Protein AF-A0A077PJZ1-F1 (afdb_monomer)

Solvent-accessible surface area (backbone atoms only — not comparable to full-atom values): 17743 Å² total; per-residue (Å²): 106,81,85,49,52,74,57,56,70,74,47,59,56,36,33,40,29,40,18,36,83,33,39,33,27,40,46,100,90,52,72,34,36,28,73,97,52,41,72,50,73,31,51,53,52,19,34,56,50,31,54,53,48,37,54,51,36,43,75,69,73,24,55,50,38,42,32,36,35,32,37,51,80,84,37,39,76,56,50,70,65,45,52,48,53,52,50,54,32,44,73,74,64,65,35,66,86,78,53,53,69,71,55,51,54,57,32,51,78,71,74,44,57,79,82,62,47,47,76,48,51,43,61,61,17,36,54,57,38,51,51,46,52,52,52,50,54,51,50,55,62,69,37,65,84,44,86,64,35,65,58,55,47,25,73,75,36,32,35,51,50,31,22,36,91,84,66,81,47,57,27,41,31,40,66,64,36,69,65,52,64,70,60,26,61,76,64,75,42,67,70,74,60,42,90,86,50,80,85,55,74,81,52,27,50,84,40,61,59,47,75,42,42,60,48,47,60,40,53,35,80,55,90,69,67,88,74,60,29,17,41,47,44,23,2,54,58,63,72,57,62,48,77,38,16,37,34,43,30,41,26,38,73,73,24,83,56,47,65,54,28,47,54,41,3,52,52,48,32,50,49,64,35,85,75,49,52,33,39,40,38,38,43,29,37,43,88,79,82,44,65,25,61,47,72,47,54,44,57,63,59,59,68,63,88,73,54,66,68,63,54,48,51,58,47,63,74,49,31,65,85,70,55,39,42,78,105

Mean predicted aligned error: 4.95 Å

Sequence (327 aa):
MERTFPLLEKLRNSVVVDCGHIIISGTSKKYRFGLNGNCSEGELLSFRTGINLVSSLRQLNKKATLNLYLSDLSGISGGNEERYAIYEKIKSGDKCQFIPKEYISLLEDAGFNEHDIEINLQSKGNERFKKIIKKTMSKISSEKSKNDYRKSLYSEYGALFLTNKAKEIFSITTPFLFNHLDENEYFNGNWWANDDVTIRDSWLKDLPFLKIKKNPFVNLYESGGKVLCPATYSGLLSHYNNDDDHIAVYSRRDDPFVGEKVIRGVIASNILDKDFSRNCLQVILSNYDEQELSIICKDTIKKTNEDFNDFLNKINQIQNSKGLVLL

Secondary structure (DSSP, 8-state):
-TTTHHHHHTS-SEEEEEEEEEEEEEETTEEEESBTTB--HHHHHHHHHHHHHHHHHHHTT-EEEEEEEEE-SSSBTTHHHHHHHHHHHHHTT--GGGS-HHHHHHHHHTT--GGGEEEEEHHHHHHHHHHHHHHHHHHHHHHTTSTTHHHHHHHHHSSEEEEETTS---EEE-GGGG--HHHHHHTTSSGGGSTTPPPPHHHHTT-TTHHHHHS--EESS--SSSS--HHHHHHHHTTS-TTSEEEEEEETTT-TTHHHHHHHHHHHHHHH-TT----EEEEEE-TTSPEEEEEE-TTTTT-----HHHHHHHHHHHHGGGTEEE-

Organism: NCBI:txid1398203

Structure (mmCIF, N/CA/C/O backbone):
data_AF-A0A077PJZ1-F1
#
_entry.id   AF-A0A077PJZ1-F1
#
loop_
_atom_site.group_PDB
_atom_site.id
_atom_site.type_symbol
_atom_site.label_atom_id
_atom_site.label_alt_id
_atom_site.label_comp_id
_atom_site.label_asym_id
_atom_site.label_entity_id
_atom_site.label_seq_id
_atom_site.pdbx_PDB_ins_code
_atom_site.Cartn_x
_atom_site.Cartn_y
_atom_site.Cartn_z
_atom_site.occupancy
_atom_site.B_iso_or_equiv
_atom_site.auth_seq_id
_atom_site.auth_comp_id
_atom_site.auth_asym_id
_atom_site.auth_atom_id
_atom_site.pdbx_PDB_model_num
ATOM 1 N N . MET A 1 1 ? -20.893 -1.752 -2.548 1.00 57.44 1 MET A N 1
ATOM 2 C CA . MET A 1 1 ? -21.025 -3.165 -2.121 1.00 57.44 1 MET A CA 1
ATOM 3 C C . MET A 1 1 ? -21.175 -4.107 -3.310 1.00 57.44 1 MET A C 1
ATOM 5 O O . MET A 1 1 ? -20.343 -4.993 -3.430 1.00 57.44 1 MET A O 1
ATOM 9 N N . GLU A 1 2 ? -22.135 -3.901 -4.223 1.00 64.00 2 GLU A N 1
ATOM 10 C CA . GLU A 1 2 ? -22.361 -4.811 -5.370 1.00 64.00 2 GLU A CA 1
ATOM 11 C C . GLU A 1 2 ? -21.112 -5.079 -6.230 1.00 64.00 2 GLU A C 1
ATOM 13 O O . GLU A 1 2 ? -20.811 -6.230 -6.523 1.00 64.00 2 GLU A O 1
ATOM 18 N N . ARG A 1 3 ? -20.315 -4.049 -6.565 1.00 73.06 3 ARG A N 1
ATOM 19 C CA . ARG A 1 3 ? -19.058 -4.229 -7.327 1.00 73.06 3 ARG A CA 1
ATOM 20 C C . ARG A 1 3 ? -17.942 -4.918 -6.530 1.00 73.06 3 ARG A C 1
ATOM 22 O O . ARG A 1 3 ? -17.036 -5.497 -7.119 1.00 73.06 3 ARG A O 1
ATOM 29 N N . THR A 1 4 ? -17.980 -4.831 -5.201 1.00 78.75 4 THR A N 1
ATOM 30 C CA . THR A 1 4 ? -16.926 -5.352 -4.319 1.00 78.75 4 THR A CA 1
ATOM 31 C C . THR A 1 4 ? -17.127 -6.832 -4.024 1.00 78.75 4 THR A C 1
ATOM 33 O O . THR A 1 4 ? -16.150 -7.569 -3.939 1.00 78.75 4 THR A O 1
ATOM 36 N N . PHE A 1 5 ? -18.380 -7.281 -3.899 1.00 80.44 5 PHE A N 1
ATOM 37 C CA . PHE A 1 5 ? -18.722 -8.638 -3.470 1.00 80.44 5 PHE A CA 1
ATOM 38 C C . PHE A 1 5 ? -18.053 -9.746 -4.313 1.00 80.44 5 PHE A C 1
ATOM 40 O O . PHE A 1 5 ? -17.398 -10.602 -3.716 1.00 80.44 5 PHE A O 1
ATOM 47 N N . PRO A 1 6 ? -18.045 -9.689 -5.664 1.00 84.88 6 PRO A N 1
ATOM 48 C CA . PRO A 1 6 ? -17.355 -10.698 -6.477 1.00 84.88 6 PRO A CA 1
ATOM 49 C C . PRO A 1 6 ? -15.830 -10.717 -6.285 1.00 84.88 6 PRO A C 1
ATOM 51 O O . PRO A 1 6 ? -15.171 -11.714 -6.572 1.00 84.88 6 PRO A O 1
ATOM 54 N N . LEU A 1 7 ? -15.231 -9.609 -5.832 1.00 88.12 7 LEU A N 1
ATOM 55 C CA . LEU A 1 7 ? -13.800 -9.553 -5.526 1.00 88.12 7 LEU A CA 1
ATOM 56 C C . LEU A 1 7 ? -13.494 -10.170 -4.160 1.00 88.12 7 LEU A C 1
ATOM 58 O O . LEU A 1 7 ? -12.430 -10.762 -4.002 1.00 88.12 7 LEU A O 1
ATOM 62 N N . LEU A 1 8 ? -14.422 -10.084 -3.201 1.00 90.94 8 LEU A N 1
ATOM 63 C CA . LEU A 1 8 ? -14.266 -10.705 -1.883 1.00 90.94 8 LEU A CA 1
ATOM 64 C C . LEU A 1 8 ? -14.201 -12.230 -1.988 1.00 90.94 8 LEU A C 1
ATOM 66 O O . LEU A 1 8 ? -13.386 -12.850 -1.309 1.00 90.94 8 LEU A O 1
ATOM 70 N N . GLU A 1 9 ? -15.000 -12.836 -2.867 1.00 88.62 9 GLU A N 1
ATOM 71 C CA . GLU A 1 9 ? -14.998 -14.289 -3.092 1.00 88.62 9 GLU A CA 1
ATOM 72 C C . GLU A 1 9 ? -13.631 -14.816 -3.549 1.00 88.62 9 GLU A C 1
ATOM 74 O O . GLU A 1 9 ? -13.234 -15.911 -3.147 1.00 88.62 9 GLU A O 1
ATOM 79 N N . LYS A 1 10 ? -12.879 -14.012 -4.314 1.00 88.94 10 LYS A N 1
ATOM 80 C CA . LYS A 1 10 ? -11.540 -14.357 -4.825 1.00 88.94 10 LYS A CA 1
ATOM 81 C C . LYS A 1 10 ? -10.452 -14.368 -3.749 1.00 88.94 10 LYS A C 1
ATOM 83 O O . LYS A 1 10 ? -9.378 -14.918 -3.992 1.00 88.94 10 LYS A O 1
ATOM 88 N N . LEU A 1 11 ? -10.693 -13.741 -2.598 1.00 94.25 11 LEU A N 1
ATOM 89 C CA . LEU A 1 11 ? -9.731 -13.710 -1.498 1.00 94.25 11 LEU A CA 1
ATOM 90 C C . LEU A 1 11 ? -9.671 -15.070 -0.794 1.00 94.25 11 LEU A C 1
ATOM 92 O O . LEU A 1 11 ? -10.613 -15.862 -0.838 1.00 94.25 11 LEU A O 1
ATOM 96 N N . ARG A 1 12 ? -8.577 -15.345 -0.095 1.00 94.81 12 ARG A N 1
ATOM 97 C CA . ARG A 1 12 ? -8.407 -16.531 0.754 1.00 94.81 12 ARG A CA 1
ATOM 98 C C . ARG A 1 12 ? -9.380 -16.549 1.933 1.00 94.81 12 ARG A C 1
ATOM 100 O O . ARG A 1 12 ? -10.193 -15.647 2.130 1.00 94.81 12 ARG A O 1
ATOM 107 N N . ASN A 1 13 ? -9.301 -17.619 2.722 1.00 95.25 13 ASN A N 1
ATOM 108 C CA . ASN A 1 13 ? -10.114 -17.771 3.925 1.00 95.25 13 ASN A CA 1
ATOM 109 C C . ASN A 1 13 ? -9.714 -16.799 5.035 1.00 95.25 13 ASN A C 1
ATOM 111 O O . ASN A 1 13 ? -10.587 -16.396 5.789 1.00 95.25 13 ASN A O 1
ATOM 115 N N . SER A 1 14 ? -8.435 -16.439 5.149 1.00 97.12 14 SER A N 1
ATOM 116 C CA . SER A 1 14 ? -7.959 -15.469 6.137 1.00 97.12 14 SER A CA 1
ATOM 117 C C . SER A 1 14 ? -7.730 -14.125 5.456 1.00 97.12 14 SER A C 1
ATOM 119 O O . SER A 1 14 ? -7.024 -14.064 4.444 1.00 97.12 14 SER A O 1
ATOM 121 N N . VAL A 1 15 ? -8.375 -13.074 5.965 1.00 97.62 15 VAL A N 1
ATOM 122 C CA . VAL A 1 15 ? -8.363 -11.737 5.362 1.00 97.62 15 VAL A CA 1
ATOM 123 C C . VAL A 1 15 ? -8.188 -10.669 6.436 1.00 97.62 15 VAL A C 1
ATOM 125 O O . VAL A 1 15 ? -8.936 -10.624 7.412 1.00 97.62 15 VAL A O 1
ATOM 128 N N . VAL A 1 16 ? -7.245 -9.760 6.220 1.00 97.06 16 VAL A N 1
ATOM 129 C CA . VAL A 1 16 ? -7.071 -8.552 7.031 1.00 97.06 16 VAL A CA 1
ATOM 130 C C . VAL A 1 16 ? -7.665 -7.369 6.279 1.00 97.06 16 VAL A C 1
ATOM 132 O O . VAL A 1 16 ? -7.267 -7.074 5.152 1.00 97.06 16 VAL A O 1
ATOM 135 N N . VAL A 1 17 ? -8.622 -6.684 6.896 1.00 97.44 17 VAL A N 1
ATOM 136 C CA . VAL A 1 17 ? -9.201 -5.438 6.390 1.00 97.44 17 VAL A CA 1
ATOM 137 C C . VAL A 1 17 ? -8.526 -4.284 7.108 1.00 97.44 17 VAL A C 1
ATOM 139 O O . VAL A 1 17 ? -8.810 -3.997 8.268 1.00 97.44 17 VAL A O 1
ATOM 142 N N . ASP A 1 18 ? -7.604 -3.647 6.408 1.00 94.69 18 ASP A N 1
ATOM 143 C CA . ASP A 1 18 ? -6.857 -2.500 6.881 1.00 94.69 18 ASP A CA 1
ATOM 144 C C . ASP A 1 18 ? -7.608 -1.208 6.560 1.00 94.69 18 ASP A C 1
ATOM 146 O O . ASP A 1 18 ? -7.764 -0.826 5.397 1.00 94.69 18 ASP A O 1
ATOM 150 N N . CYS A 1 19 ? -8.086 -0.541 7.605 1.00 87.25 19 CYS A N 1
ATOM 151 C CA . CYS A 1 19 ? -8.814 0.710 7.499 1.00 87.25 19 CYS A CA 1
ATOM 152 C C . CYS A 1 19 ? -8.426 1.612 8.672 1.00 87.25 19 CYS A C 1
ATOM 154 O O . CYS A 1 19 ? -8.839 1.408 9.811 1.00 87.25 19 CYS A O 1
ATOM 156 N N . GLY A 1 20 ? -7.627 2.637 8.396 1.00 65.81 20 GLY A N 1
ATOM 157 C CA . GLY A 1 20 ? -7.277 3.624 9.411 1.00 65.81 20 GLY A CA 1
ATOM 158 C C . GLY A 1 20 ? -5.790 3.725 9.637 1.00 65.81 20 GLY A C 1
ATOM 159 O O . GLY A 1 20 ? -5.293 3.358 10.692 1.00 65.81 20 GLY A O 1
ATOM 160 N N . HIS A 1 21 ? -5.111 4.335 8.674 1.00 83.56 21 HIS A N 1
ATOM 161 C CA . HIS A 1 21 ? -3.897 5.068 8.979 1.00 83.56 21 HIS A CA 1
ATOM 162 C C . HIS A 1 21 ? -4.296 6.368 9.679 1.00 83.56 21 HIS A C 1
ATOM 164 O O . HIS A 1 21 ? -4.626 7.343 9.011 1.00 83.56 21 HIS A O 1
ATOM 170 N N . ILE A 1 22 ? -4.292 6.378 11.011 1.00 90.31 22 ILE A N 1
ATOM 171 C CA . ILE A 1 22 ? -4.678 7.551 11.805 1.00 90.31 22 ILE A CA 1
ATOM 172 C C . ILE A 1 22 ? -3.504 8.049 12.636 1.00 90.31 22 ILE A C 1
ATOM 174 O O . ILE A 1 22 ? -2.754 7.273 13.228 1.00 90.31 22 ILE A O 1
ATOM 178 N N . ILE A 1 23 ? -3.324 9.365 12.691 1.00 90.69 23 ILE A N 1
ATOM 179 C CA . ILE A 1 23 ? -2.284 9.972 13.526 1.00 90.69 23 ILE A CA 1
ATOM 180 C C . ILE A 1 23 ? -2.615 9.721 14.993 1.00 90.69 23 ILE A C 1
ATOM 182 O O . ILE A 1 23 ? -3.712 10.043 15.434 1.00 90.69 23 ILE A O 1
ATOM 186 N N . ILE A 1 24 ? -1.652 9.212 15.760 1.00 92.56 24 ILE A N 1
ATOM 187 C CA . ILE A 1 24 ? -1.707 9.233 17.223 1.00 92.56 24 ILE A CA 1
ATOM 188 C C . ILE A 1 24 ? -0.735 10.297 17.734 1.00 92.56 24 ILE A C 1
ATOM 190 O O . ILE A 1 24 ? 0.423 10.376 17.314 1.00 92.56 24 ILE A O 1
ATOM 194 N N . SER A 1 25 ? -1.212 11.143 18.643 1.00 91.00 25 SER A N 1
ATOM 195 C CA . SER A 1 25 ? -0.411 12.194 19.265 1.00 91.00 25 SER A CA 1
ATOM 196 C C . SER A 1 25 ? -0.619 12.281 20.772 1.00 91.00 25 SER A C 1
ATOM 198 O O . SER A 1 25 ? -1.650 11.853 21.288 1.00 91.00 25 SER A O 1
ATOM 200 N N . GLY A 1 26 ? 0.362 12.842 21.481 1.00 86.81 26 GLY A N 1
ATOM 201 C CA . GLY A 1 26 ? 0.305 13.057 22.928 1.00 86.81 26 GLY A CA 1
ATOM 202 C C . GLY A 1 26 ? 1.330 12.247 23.723 1.00 86.81 26 GLY A C 1
ATOM 203 O O . GLY A 1 26 ? 2.442 11.988 23.256 1.00 86.81 26 GLY A O 1
ATOM 204 N N . THR A 1 27 ? 0.956 11.908 24.957 1.00 82.75 27 THR A N 1
ATOM 205 C CA . THR A 1 27 ? 1.796 11.220 25.955 1.00 82.75 27 THR A CA 1
ATOM 206 C C . THR A 1 27 ? 0.988 10.161 26.699 1.00 82.75 27 THR A C 1
ATOM 208 O O . THR A 1 27 ? -0.242 10.167 26.629 1.00 82.75 27 THR A O 1
ATOM 211 N N . SER A 1 28 ? 1.662 9.317 27.482 1.00 76.94 28 SER A N 1
ATOM 212 C CA . SER A 1 28 ? 1.071 8.259 28.324 1.00 76.94 28 SER A CA 1
ATOM 213 C C . SER A 1 28 ? -0.129 8.661 29.186 1.00 76.94 28 SER A C 1
ATOM 215 O O . SER A 1 28 ? -0.897 7.795 29.597 1.00 76.94 28 SER A O 1
ATOM 217 N N . LYS A 1 29 ? -0.319 9.957 29.462 1.00 78.44 29 LYS A N 1
ATOM 218 C CA . LYS A 1 29 ? -1.472 10.473 30.215 1.00 78.44 29 LYS A CA 1
ATOM 219 C C . LYS A 1 29 ? -2.703 10.739 29.349 1.00 78.44 29 LYS A C 1
ATOM 221 O O . LYS A 1 29 ? -3.817 10.715 29.867 1.00 78.44 29 LYS A O 1
ATOM 226 N N . LYS A 1 30 ? -2.520 11.083 28.071 1.00 86.69 30 LYS A N 1
ATOM 227 C CA . LYS A 1 30 ? -3.606 11.447 27.155 1.00 86.69 30 LYS A CA 1
ATOM 228 C C . LYS A 1 30 ? -3.145 11.352 25.702 1.00 86.69 30 LYS A C 1
ATOM 230 O O . LYS A 1 30 ? -2.363 12.190 25.246 1.00 86.69 30 LYS A O 1
ATOM 235 N N . TYR A 1 31 ? -3.706 10.392 24.973 1.00 91.75 31 TYR A N 1
ATOM 236 C CA . TYR A 1 31 ? -3.563 10.309 23.523 1.00 91.75 31 TYR A CA 1
ATOM 237 C C . TYR A 1 31 ? -4.708 11.028 22.811 1.00 91.75 31 TYR A C 1
ATOM 239 O O . TYR A 1 31 ? -5.811 11.183 23.343 1.00 91.75 31 TYR A O 1
ATOM 247 N N . ARG A 1 32 ? -4.420 11.507 21.606 1.00 92.50 32 ARG A N 1
ATOM 248 C CA . ARG A 1 32 ? -5.370 12.129 20.684 1.00 92.50 32 ARG A CA 1
ATOM 249 C C . ARG A 1 32 ? -5.180 11.518 19.305 1.00 92.50 32 ARG A C 1
ATOM 251 O O . ARG A 1 32 ? -4.039 11.260 18.916 1.00 92.50 32 ARG A O 1
ATOM 258 N N . PHE A 1 33 ? -6.275 11.353 18.575 1.00 93.38 33 PHE A N 1
ATOM 259 C CA . PHE A 1 33 ? -6.289 10.667 17.287 1.00 93.38 33 PHE A CA 1
ATOM 260 C C . PHE A 1 33 ? -6.717 11.602 16.161 1.00 93.38 33 PHE A C 1
ATOM 262 O O . PHE A 1 33 ? -7.549 12.478 16.376 1.00 93.38 33 PHE A O 1
ATOM 269 N N . GLY A 1 34 ? -6.129 11.425 14.984 1.00 90.56 34 GLY A N 1
ATOM 270 C CA . GLY A 1 34 ? -6.392 12.244 13.808 1.00 90.56 34 GLY A CA 1
ATOM 271 C C . GLY A 1 34 ? -5.730 13.622 13.876 1.00 90.56 34 GLY A C 1
ATOM 272 O O . GLY A 1 34 ? -4.990 13.969 14.811 1.00 90.56 34 GLY A O 1
ATOM 273 N N . LEU A 1 35 ? -5.958 14.429 12.844 1.00 85.94 35 LEU A N 1
ATOM 274 C CA . LEU A 1 35 ? -5.339 15.746 12.738 1.00 85.94 35 LEU A CA 1
ATOM 275 C C . LEU A 1 35 ? -5.926 16.692 13.791 1.00 85.94 35 LEU A C 1
ATOM 277 O O . LEU A 1 35 ? -7.136 16.845 13.919 1.00 85.94 35 LEU A O 1
ATOM 281 N N . ASN A 1 36 ? -5.054 17.345 14.563 1.00 84.31 36 ASN A N 1
ATOM 282 C CA . ASN A 1 36 ? -5.453 18.182 15.700 1.00 84.31 36 ASN A CA 1
ATOM 283 C C . ASN A 1 36 ? -6.335 17.446 16.722 1.00 84.31 36 ASN A C 1
ATOM 285 O O . ASN A 1 36 ? -7.065 18.095 17.471 1.00 84.31 36 ASN A O 1
ATOM 289 N N . GLY A 1 37 ? -6.231 16.114 16.786 1.00 87.62 37 GLY A N 1
ATOM 290 C CA . GLY A 1 37 ? -6.955 15.271 17.725 1.00 87.62 37 GLY A CA 1
ATOM 291 C C . GLY A 1 37 ? -8.434 15.065 17.411 1.00 87.62 37 GLY A C 1
ATOM 292 O O . GLY A 1 37 ? -9.178 14.856 18.366 1.00 87.62 37 GLY A O 1
ATOM 293 N N . ASN A 1 38 ? -8.830 15.169 16.139 1.00 90.88 38 ASN A N 1
ATOM 294 C CA . ASN A 1 38 ? -10.143 14.760 15.645 1.00 90.88 38 ASN A CA 1
ATOM 295 C C . ASN A 1 38 ? -9.976 13.872 14.406 1.00 90.88 38 ASN A C 1
ATOM 297 O O . ASN A 1 38 ? -9.115 14.156 13.567 1.00 90.88 38 ASN A O 1
ATOM 301 N N . CYS A 1 39 ? -10.830 12.857 14.275 1.00 92.69 39 CYS A N 1
ATOM 302 C CA . CYS A 1 39 ? -10.902 12.049 13.060 1.00 92.69 39 CYS A CA 1
ATOM 303 C C . CYS A 1 39 ? -11.545 12.857 11.923 1.00 92.69 39 CYS A C 1
ATOM 305 O O . CYS A 1 39 ? -12.537 13.559 12.139 1.00 92.69 39 CYS A O 1
ATOM 307 N N . SER A 1 40 ? -11.010 12.763 10.710 1.00 92.25 40 SER A N 1
ATOM 308 C CA . SER A 1 40 ? -11.633 13.349 9.523 1.00 92.25 40 SER A CA 1
ATOM 309 C C . SER A 1 40 ? -12.866 12.547 9.080 1.00 92.25 40 SER A C 1
ATOM 311 O O . SER A 1 40 ? -13.055 11.383 9.438 1.00 92.25 40 SER A O 1
ATOM 313 N N . GLU A 1 41 ? -13.696 13.139 8.219 1.00 91.88 41 GLU A N 1
ATOM 314 C CA . GLU A 1 41 ? -14.793 12.403 7.576 1.00 91.88 41 GLU A CA 1
ATOM 315 C C . GLU A 1 41 ? -14.294 11.223 6.730 1.00 91.88 41 GLU A C 1
ATOM 317 O O . GLU A 1 41 ? -14.949 10.183 6.670 1.00 91.88 41 GLU A O 1
ATOM 322 N N . GLY A 1 42 ? -13.141 11.376 6.070 1.00 92.25 42 GLY A N 1
ATOM 323 C CA . GLY A 1 42 ? -12.540 10.323 5.256 1.00 92.25 42 GLY A CA 1
ATOM 324 C C . GLY A 1 42 ? -12.057 9.141 6.099 1.00 92.25 42 GLY A C 1
ATOM 325 O O . GLY A 1 42 ? -12.320 7.991 5.735 1.00 92.25 42 GLY A O 1
ATOM 326 N N . GLU A 1 43 ? -11.454 9.418 7.257 1.00 93.94 43 GLU A N 1
ATOM 327 C CA . GLU A 1 43 ? -11.017 8.430 8.245 1.00 93.94 43 GLU A CA 1
ATOM 328 C C . GLU A 1 43 ? -12.222 7.630 8.769 1.00 93.94 43 GLU A C 1
ATOM 330 O O . GLU A 1 43 ? -12.237 6.397 8.698 1.00 93.94 43 GLU A O 1
ATOM 335 N N . LEU A 1 44 ? -13.291 8.323 9.178 1.00 94.62 44 LEU A N 1
ATOM 336 C CA . LEU A 1 44 ? -14.531 7.705 9.663 1.00 94.62 44 LEU A CA 1
ATOM 337 C C . LEU A 1 44 ? -15.231 6.860 8.591 1.00 94.62 44 LEU A C 1
ATOM 339 O O . LEU A 1 44 ? -15.685 5.746 8.869 1.00 94.62 44 LEU A O 1
ATOM 343 N N . LEU A 1 45 ? -15.315 7.363 7.356 1.00 93.56 45 LEU A N 1
ATOM 344 C CA . LEU A 1 45 ? -15.952 6.650 6.249 1.00 93.56 45 LEU A CA 1
ATOM 345 C C . LEU A 1 45 ? -15.156 5.403 5.845 1.00 93.56 45 LEU A C 1
ATOM 347 O O . LEU A 1 45 ? -15.749 4.353 5.575 1.00 93.56 45 LEU A O 1
ATOM 351 N N . SER A 1 46 ? -13.824 5.496 5.837 1.00 94.94 46 SER A N 1
ATOM 352 C CA . SER A 1 46 ? -12.936 4.362 5.559 1.00 94.94 46 SER A CA 1
ATOM 353 C C . SER A 1 46 ? -13.096 3.277 6.621 1.00 94.94 46 SER A C 1
ATOM 355 O O . SER A 1 46 ? -13.278 2.108 6.278 1.00 94.94 46 SER A O 1
ATOM 357 N N . PHE A 1 47 ? -13.122 3.658 7.901 1.00 95.94 47 PHE A N 1
ATOM 358 C CA . PHE A 1 47 ? -13.302 2.721 9.011 1.00 95.94 47 PHE A CA 1
ATOM 359 C C . PHE A 1 47 ? -14.676 2.035 8.980 1.00 95.94 47 PHE A C 1
ATOM 361 O O . PHE A 1 47 ? -14.761 0.807 9.021 1.00 95.94 47 PHE A O 1
ATOM 368 N N . ARG A 1 48 ? -15.758 2.802 8.779 1.00 95.25 48 ARG A N 1
ATOM 369 C CA . ARG A 1 48 ? -17.117 2.260 8.593 1.00 95.25 48 ARG A CA 1
ATOM 370 C C . ARG A 1 48 ? -17.189 1.289 7.411 1.00 95.25 48 ARG A C 1
ATOM 372 O O . ARG A 1 48 ? -17.819 0.237 7.501 1.00 95.25 48 ARG A O 1
ATOM 379 N N . THR A 1 49 ? -16.528 1.618 6.303 1.00 95.19 49 THR A N 1
ATOM 380 C CA . THR A 1 49 ? -16.446 0.732 5.133 1.00 95.19 49 THR A CA 1
ATOM 381 C C . THR A 1 49 ? -15.695 -0.557 5.469 1.00 95.19 49 THR A C 1
ATOM 383 O O . THR A 1 49 ? -16.143 -1.635 5.081 1.00 95.19 49 THR A O 1
ATOM 386 N N . GLY A 1 50 ? -14.607 -0.474 6.237 1.00 96.12 50 GLY A N 1
ATOM 387 C CA . GLY A 1 50 ? -13.874 -1.638 6.732 1.00 96.12 50 GLY A CA 1
ATOM 388 C C . GLY A 1 50 ? -14.737 -2.575 7.582 1.00 96.12 50 GLY A C 1
ATOM 389 O O . GLY A 1 50 ? -14.771 -3.776 7.317 1.00 96.12 50 GLY A O 1
ATOM 390 N N . ILE A 1 51 ? -15.512 -2.035 8.528 1.00 96.38 51 ILE A N 1
ATOM 391 C CA . ILE A 1 51 ? -16.455 -2.814 9.356 1.00 96.38 51 ILE A CA 1
ATOM 392 C C . ILE A 1 51 ? -17.470 -3.571 8.483 1.00 96.38 51 ILE A C 1
ATOM 394 O O . ILE A 1 51 ? -17.699 -4.774 8.662 1.00 96.38 51 ILE A O 1
ATOM 398 N N . ASN A 1 52 ? -18.040 -2.893 7.484 1.00 95.31 52 ASN A N 1
ATOM 399 C CA . ASN A 1 52 ? -18.986 -3.506 6.548 1.00 95.31 52 ASN A CA 1
ATOM 400 C C . ASN A 1 52 ? -18.337 -4.631 5.726 1.00 95.31 52 ASN A C 1
ATOM 402 O O . ASN A 1 52 ? -18.953 -5.677 5.499 1.00 95.31 52 ASN A O 1
ATOM 406 N N . LEU A 1 53 ? -17.085 -4.447 5.300 1.00 96.31 53 LEU A N 1
ATOM 407 C CA . LEU A 1 53 ? -16.332 -5.467 4.569 1.00 96.31 53 LEU A CA 1
ATOM 408 C C . LEU A 1 53 ? -16.036 -6.685 5.443 1.00 96.31 53 LEU A C 1
ATOM 410 O O . LEU A 1 53 ? -16.244 -7.807 4.988 1.00 96.31 53 LEU A O 1
ATOM 414 N N . VAL A 1 54 ? -15.630 -6.490 6.701 1.00 96.50 54 VAL A N 1
ATOM 415 C CA . VAL A 1 54 ? -15.429 -7.596 7.653 1.00 96.50 54 VAL A CA 1
ATOM 416 C C . VAL A 1 54 ? -16.723 -8.378 7.860 1.00 96.50 54 VAL A C 1
ATOM 418 O O . VAL A 1 54 ? -16.710 -9.606 7.785 1.00 96.50 54 VAL A O 1
ATOM 421 N N . SER A 1 55 ? -17.849 -7.688 8.046 1.00 95.44 55 SER A N 1
ATOM 422 C CA . SER A 1 55 ? -19.166 -8.327 8.178 1.00 95.44 55 SER A CA 1
ATOM 423 C C . SER A 1 55 ? -19.513 -9.172 6.948 1.00 95.44 55 SER A C 1
ATOM 425 O O . SER A 1 55 ? -19.918 -10.326 7.072 1.00 95.44 55 SER A O 1
ATOM 427 N N . SER A 1 56 ? -19.272 -8.630 5.754 1.00 95.81 56 SER A N 1
ATOM 428 C CA . SER A 1 56 ? -19.540 -9.311 4.479 1.00 95.81 56 SER A CA 1
ATOM 429 C C . SER A 1 56 ? -18.638 -10.529 4.268 1.00 95.81 56 SER A C 1
ATOM 431 O O . SER A 1 56 ? -19.092 -11.585 3.838 1.00 95.81 56 SER A O 1
ATOM 433 N N . LEU A 1 57 ? -17.355 -10.421 4.614 1.00 96.75 57 LEU A N 1
ATOM 434 C CA . LEU A 1 57 ? -16.413 -11.539 4.558 1.00 96.75 57 LEU A CA 1
ATOM 435 C C . LEU A 1 57 ? -16.799 -12.655 5.538 1.00 96.75 57 LEU A C 1
ATOM 437 O O . LEU A 1 57 ? -16.709 -13.831 5.188 1.00 96.75 57 LEU A O 1
ATOM 441 N N . ARG A 1 58 ? -17.267 -12.307 6.743 1.00 95.19 58 ARG A N 1
ATOM 442 C CA . ARG A 1 58 ? -17.758 -13.283 7.729 1.00 95.19 58 ARG A CA 1
ATOM 443 C C . ARG A 1 58 ? -19.013 -14.007 7.235 1.00 95.19 58 ARG A C 1
ATOM 445 O O . ARG A 1 58 ? -19.111 -15.213 7.425 1.00 95.19 58 ARG A O 1
ATOM 452 N N . GLN A 1 59 ? -19.918 -13.319 6.533 1.00 94.62 59 GLN A N 1
ATOM 453 C CA . GLN A 1 59 ? -21.065 -13.956 5.859 1.00 94.62 59 GLN A CA 1
ATOM 454 C C . GLN A 1 59 ? -20.629 -14.943 4.764 1.00 94.62 59 GLN A C 1
ATOM 456 O O . GLN A 1 59 ? -21.286 -15.958 4.550 1.00 94.62 59 GLN A O 1
ATOM 461 N N . LEU A 1 60 ? -19.485 -14.694 4.121 1.00 95.50 60 LEU A N 1
ATOM 462 C CA . LEU A 1 60 ? -18.828 -15.620 3.192 1.00 95.50 60 LEU A CA 1
ATOM 463 C C . LEU A 1 60 ? -18.010 -16.724 3.898 1.00 95.50 60 LEU A C 1
ATOM 465 O O . LEU A 1 60 ? -17.210 -17.399 3.252 1.00 95.50 60 LEU A O 1
ATOM 469 N N . ASN A 1 61 ? -18.177 -16.912 5.213 1.00 96.12 61 ASN A N 1
ATOM 470 C CA . ASN A 1 61 ? -17.432 -17.863 6.049 1.00 96.12 61 ASN A CA 1
ATOM 471 C C . ASN A 1 61 ? -15.903 -17.666 6.032 1.00 96.12 61 ASN A C 1
ATOM 473 O O . ASN A 1 61 ? -15.142 -18.614 6.240 1.00 96.12 61 ASN A O 1
ATOM 477 N N . LYS A 1 62 ? -15.429 -16.437 5.798 1.00 96.75 62 LYS A N 1
ATOM 478 C CA . LYS A 1 62 ? -14.004 -16.093 5.882 1.00 96.75 62 LYS A CA 1
ATOM 479 C C . LYS A 1 62 ? -13.650 -15.599 7.285 1.00 96.75 62 LYS A C 1
ATOM 481 O O . LYS A 1 62 ? -14.422 -14.896 7.939 1.00 96.75 62 LYS A O 1
ATOM 486 N N . LYS A 1 63 ? -12.438 -15.924 7.733 1.00 96.06 63 LYS A N 1
ATOM 487 C CA . LYS A 1 63 ? -11.807 -15.366 8.931 1.00 96.06 63 LYS A CA 1
ATOM 488 C C . LYS A 1 63 ? -11.314 -13.954 8.607 1.00 96.06 63 LYS A C 1
ATOM 490 O O . LYS A 1 63 ? -10.208 -13.783 8.102 1.00 96.06 63 LYS A O 1
ATOM 495 N N . ALA A 1 64 ? -12.160 -12.963 8.872 1.00 96.44 64 ALA A N 1
ATOM 496 C CA . ALA A 1 64 ? -11.856 -11.558 8.626 1.00 96.44 64 ALA A CA 1
ATOM 497 C C . ALA A 1 64 ? -11.555 -10.788 9.919 1.00 96.44 64 ALA A C 1
ATOM 499 O O . ALA A 1 64 ? -12.355 -10.815 10.866 1.00 96.44 64 ALA A O 1
ATOM 500 N N . THR A 1 65 ? -10.434 -10.068 9.907 1.00 95.31 65 THR A N 1
ATOM 501 C CA . THR A 1 65 ? -9.964 -9.205 10.998 1.00 95.31 65 THR A CA 1
ATOM 502 C C . THR A 1 65 ? -9.951 -7.750 10.545 1.00 95.31 65 THR A C 1
ATOM 504 O O . THR A 1 65 ? -9.500 -7.455 9.440 1.00 95.31 65 THR A O 1
ATOM 507 N N . LEU A 1 66 ? -10.424 -6.841 11.398 1.00 95.88 66 LEU A N 1
ATOM 508 C CA . LEU A 1 66 ? -10.304 -5.400 11.181 1.00 95.88 66 LEU A CA 1
ATOM 509 C C . LEU A 1 66 ? -8.975 -4.910 11.766 1.00 95.88 66 LEU A C 1
ATOM 511 O O . LEU A 1 66 ? -8.671 -5.242 12.909 1.00 95.88 66 LEU A O 1
ATOM 515 N N . ASN A 1 67 ? -8.203 -4.116 11.028 1.00 95.56 67 ASN A N 1
ATOM 516 C CA . ASN A 1 67 ? -6.966 -3.511 11.524 1.00 95.56 67 ASN A CA 1
ATOM 517 C C . ASN A 1 67 ? -7.029 -1.981 11.545 1.00 95.56 67 ASN A C 1
ATOM 519 O O . ASN A 1 67 ? -7.434 -1.352 10.566 1.00 95.56 67 ASN A O 1
ATOM 523 N N . LEU A 1 68 ? -6.508 -1.417 12.635 1.00 94.31 68 LEU A N 1
ATOM 524 C CA . LEU A 1 68 ? -6.202 -0.007 12.829 1.00 94.31 68 LEU A CA 1
ATOM 525 C C . LEU A 1 68 ? -4.681 0.214 12.815 1.00 94.31 68 LEU A C 1
ATOM 527 O O . LEU A 1 68 ? -3.945 -0.362 13.620 1.00 94.31 68 LEU A O 1
ATOM 531 N N . TYR A 1 69 ? -4.194 1.092 11.942 1.00 91.94 69 TYR A N 1
ATOM 532 C CA . TYR A 1 69 ? -2.775 1.423 11.831 1.00 91.94 69 TYR A CA 1
ATOM 533 C C . TYR A 1 69 ? -2.469 2.828 12.360 1.00 91.94 69 TYR A C 1
ATOM 535 O O . TYR A 1 69 ? -2.828 3.852 11.786 1.00 91.94 69 TYR A O 1
ATOM 543 N N . LEU A 1 70 ? -1.761 2.904 13.478 1.00 92.75 70 LEU A N 1
ATOM 544 C CA . LEU A 1 70 ? -1.483 4.166 14.147 1.00 92.75 70 LEU A CA 1
ATOM 545 C C . LEU A 1 70 ? -0.178 4.788 13.643 1.00 92.75 70 LEU A C 1
ATOM 547 O O . LEU A 1 70 ? 0.908 4.220 13.774 1.00 92.75 70 LEU A O 1
ATOM 551 N N . SER A 1 71 ? -0.282 6.007 13.126 1.00 91.12 71 SER A N 1
ATOM 552 C CA . SER A 1 71 ? 0.837 6.849 12.713 1.00 91.12 71 SER A CA 1
ATOM 553 C C . SER A 1 71 ? 1.466 7.552 13.910 1.00 91.12 71 SER A C 1
ATOM 555 O O . SER A 1 71 ? 1.087 8.665 14.280 1.00 91.12 71 SER A O 1
ATOM 557 N N . ASP A 1 72 ? 2.461 6.897 14.501 1.00 90.12 72 ASP A N 1
ATOM 558 C CA . ASP A 1 72 ? 3.117 7.250 15.765 1.00 90.12 72 ASP A CA 1
ATOM 559 C C . ASP A 1 72 ? 4.482 7.950 15.594 1.00 90.12 72 ASP A C 1
ATOM 561 O O . ASP A 1 72 ? 5.252 8.113 16.546 1.00 90.12 72 ASP A O 1
ATOM 565 N N . LEU A 1 73 ? 4.826 8.366 14.371 1.00 85.12 73 LEU A N 1
ATOM 566 C CA . LEU A 1 73 ? 6.147 8.932 14.077 1.00 85.12 73 LEU A CA 1
ATOM 567 C C . LEU A 1 73 ? 6.293 10.418 14.401 1.00 85.12 73 LEU A C 1
ATOM 569 O O . LEU A 1 73 ? 7.389 10.831 14.776 1.00 85.12 73 LEU A O 1
ATOM 573 N N . SER A 1 74 ? 5.225 11.203 14.260 1.00 76.81 74 SER A N 1
ATOM 574 C CA . SER A 1 74 ? 5.257 12.667 14.399 1.00 76.81 74 SER A CA 1
ATOM 575 C C . SER A 1 74 ? 4.542 13.191 15.645 1.00 76.81 74 SER A C 1
ATOM 577 O O . SER A 1 74 ? 4.913 14.245 16.153 1.00 76.81 74 SER A O 1
ATOM 579 N N . GLY A 1 75 ? 3.524 12.484 16.142 1.00 75.69 75 GLY A N 1
ATOM 580 C CA . GLY A 1 75 ? 2.644 12.991 17.199 1.00 75.69 75 GLY A CA 1
ATOM 581 C C . GLY A 1 75 ? 3.031 12.612 18.631 1.00 75.69 75 GLY A C 1
ATOM 582 O O . GLY A 1 75 ? 2.561 13.254 19.571 1.00 75.69 75 GLY A O 1
ATOM 583 N N . ILE A 1 76 ? 3.854 11.578 18.826 1.00 86.88 76 ILE A N 1
ATOM 584 C CA . ILE A 1 76 ? 4.194 11.051 20.156 1.00 86.88 76 ILE A CA 1
ATOM 585 C C . ILE A 1 76 ? 5.390 11.807 20.744 1.00 86.88 76 ILE A C 1
ATOM 587 O O . ILE A 1 76 ? 6.519 11.671 20.269 1.00 86.88 76 ILE A O 1
ATOM 591 N N . SER A 1 77 ? 5.159 12.583 21.807 1.00 81.62 77 SER A N 1
ATOM 592 C CA . SER A 1 77 ? 6.189 13.459 22.393 1.00 81.62 77 SER A CA 1
ATOM 593 C C . SER A 1 77 ? 7.274 12.703 23.167 1.00 81.62 77 SER A C 1
ATOM 595 O O . SER A 1 77 ? 8.393 13.192 23.273 1.00 81.62 77 SER A O 1
ATOM 597 N N . GLY A 1 78 ? 6.972 11.509 23.685 1.00 80.81 78 GLY A N 1
ATOM 598 C CA . GLY A 1 78 ? 7.922 10.679 24.439 1.00 80.81 78 GLY A CA 1
ATOM 599 C C . GLY A 1 78 ? 8.855 9.814 23.576 1.00 80.81 78 GLY A C 1
ATOM 600 O O . GLY A 1 78 ? 9.556 8.949 24.096 1.00 80.81 78 GLY A O 1
ATOM 601 N N . GLY A 1 79 ? 8.864 10.008 22.252 1.00 86.31 79 GLY A N 1
ATOM 602 C CA . GLY A 1 79 ? 9.794 9.332 21.345 1.00 86.31 79 GLY A CA 1
ATOM 603 C C . GLY A 1 79 ? 9.705 7.800 21.384 1.00 86.31 79 GLY A C 1
ATOM 604 O O . GLY A 1 79 ? 8.621 7.222 21.405 1.00 86.31 79 GLY A O 1
ATOM 605 N N . ASN A 1 80 ? 10.859 7.126 21.339 1.00 87.62 80 ASN A N 1
ATOM 606 C CA . ASN A 1 80 ? 10.931 5.661 21.254 1.00 87.62 80 ASN A CA 1
ATOM 607 C C . ASN A 1 80 ? 10.448 4.939 22.516 1.00 87.62 80 ASN A C 1
ATOM 609 O O . ASN A 1 80 ? 9.860 3.867 22.392 1.00 87.62 80 ASN A O 1
ATOM 613 N N . GLU A 1 81 ? 10.691 5.501 23.700 1.00 90.25 81 GLU A N 1
ATOM 614 C CA . GLU A 1 81 ? 10.280 4.892 24.971 1.00 90.25 81 GLU A CA 1
ATOM 615 C C . GLU A 1 81 ? 8.755 4.818 25.067 1.00 90.25 81 GLU A C 1
ATOM 617 O O . GLU A 1 81 ? 8.188 3.765 25.349 1.00 90.25 81 GLU A O 1
ATOM 622 N N . GLU A 1 82 ? 8.080 5.912 24.718 1.00 91.56 82 GLU A N 1
ATOM 623 C CA . GLU A 1 82 ? 6.620 5.980 24.695 1.00 91.56 82 GLU A CA 1
ATOM 624 C C . GLU A 1 82 ? 6.031 5.057 23.616 1.00 91.56 82 GLU A C 1
ATOM 626 O O . GLU A 1 82 ? 5.102 4.304 23.892 1.00 91.56 82 GLU A O 1
ATOM 631 N N . ARG A 1 83 ? 6.620 5.013 22.410 1.00 92.38 83 ARG A N 1
ATOM 632 C CA . ARG A 1 83 ? 6.216 4.051 21.365 1.00 92.38 83 ARG A CA 1
ATOM 633 C C . ARG A 1 83 ? 6.349 2.596 21.817 1.00 92.38 83 ARG A C 1
ATOM 635 O O . ARG A 1 83 ? 5.498 1.769 21.491 1.00 92.38 83 ARG A O 1
ATOM 642 N N . TYR A 1 84 ? 7.405 2.272 22.561 1.00 91.56 84 TYR A N 1
ATOM 643 C CA . TYR A 1 84 ? 7.593 0.938 23.128 1.00 91.56 84 TYR A CA 1
ATOM 644 C C . TYR A 1 84 ? 6.519 0.617 24.175 1.00 91.56 84 TYR A C 1
ATOM 646 O O . TYR A 1 84 ? 5.935 -0.463 24.133 1.00 91.56 84 TYR A O 1
ATOM 654 N N . ALA A 1 85 ? 6.198 1.565 25.057 1.00 92.38 85 ALA A N 1
ATOM 655 C CA . ALA A 1 85 ? 5.139 1.395 26.049 1.00 92.38 85 ALA A CA 1
ATOM 656 C C . ALA A 1 85 ? 3.757 1.179 25.404 1.00 92.38 85 ALA A C 1
ATOM 658 O O . ALA A 1 85 ? 3.014 0.296 25.833 1.00 92.38 85 ALA A O 1
ATOM 659 N N . ILE A 1 86 ? 3.428 1.935 24.348 1.00 94.38 86 ILE A N 1
ATOM 660 C CA . ILE A 1 86 ? 2.194 1.744 23.565 1.00 94.38 86 ILE A CA 1
ATOM 661 C C . ILE A 1 86 ? 2.152 0.328 22.983 1.00 94.38 86 ILE A C 1
ATOM 663 O O . ILE A 1 86 ? 1.153 -0.374 23.125 1.00 94.38 86 ILE A O 1
ATOM 667 N N . TYR A 1 87 ? 3.249 -0.115 22.365 1.00 93.44 87 TYR A N 1
ATOM 668 C CA . TYR A 1 87 ? 3.344 -1.448 21.775 1.00 93.44 87 TYR A CA 1
ATOM 669 C C . TYR A 1 87 ? 3.112 -2.569 22.800 1.00 93.44 87 TYR A C 1
ATOM 671 O O . TYR A 1 87 ? 2.337 -3.487 22.534 1.00 93.44 87 TYR A O 1
ATOM 679 N N . GLU A 1 88 ? 3.741 -2.490 23.974 1.00 94.31 88 GLU A N 1
ATOM 680 C CA . GLU A 1 88 ? 3.576 -3.508 25.019 1.00 94.31 88 GLU A CA 1
ATOM 681 C C . GLU A 1 88 ? 2.145 -3.546 25.566 1.00 94.31 88 GLU A C 1
ATOM 683 O O . GLU A 1 88 ? 1.607 -4.633 25.767 1.00 94.31 88 GLU A O 1
ATOM 688 N N . LYS A 1 89 ? 1.491 -2.387 25.724 1.00 94.19 89 LYS A N 1
ATOM 689 C CA . LYS A 1 89 ? 0.074 -2.314 26.118 1.00 94.19 89 LYS A CA 1
ATOM 690 C C . LYS A 1 89 ? -0.859 -2.925 25.071 1.00 94.19 89 LYS A C 1
ATOM 692 O O . LYS A 1 89 ? -1.763 -3.678 25.416 1.00 94.19 89 LYS A O 1
ATOM 697 N N . ILE A 1 90 ? -0.622 -2.657 23.784 1.00 93.50 90 ILE A N 1
ATOM 698 C CA . ILE A 1 90 ? -1.387 -3.287 22.697 1.00 93.50 90 ILE A CA 1
ATOM 699 C C . ILE A 1 90 ? -1.225 -4.812 22.753 1.00 93.50 90 ILE A C 1
ATOM 701 O O . ILE A 1 90 ? -2.210 -5.547 22.684 1.00 93.50 90 ILE A O 1
ATOM 705 N N . LYS A 1 91 ? 0.011 -5.292 22.919 1.00 91.56 91 LYS A N 1
ATOM 706 C CA . LYS A 1 91 ? 0.339 -6.721 22.966 1.00 91.56 91 LYS A CA 1
ATOM 707 C C . LYS A 1 91 ? -0.234 -7.427 24.200 1.00 91.56 91 LYS A C 1
ATOM 709 O O . LYS A 1 91 ? -0.586 -8.600 24.106 1.00 91.56 91 LYS A O 1
ATOM 714 N N . SER A 1 92 ? -0.333 -6.740 25.338 1.00 91.69 92 SER A N 1
ATOM 715 C CA . SER A 1 92 ? -0.921 -7.280 26.571 1.00 91.69 92 SER A CA 1
ATOM 716 C C . SER A 1 92 ? -2.454 -7.239 26.598 1.00 91.69 92 SER A C 1
ATOM 718 O O . SER A 1 92 ? -3.052 -7.743 27.546 1.00 91.69 92 SER A O 1
ATOM 720 N N . GLY A 1 93 ? -3.096 -6.672 25.570 1.00 88.50 93 GLY A N 1
ATOM 721 C CA . GLY A 1 93 ? -4.553 -6.569 25.460 1.00 88.50 93 GLY A CA 1
ATOM 722 C C . GLY A 1 93 ? -5.148 -5.276 26.026 1.00 88.50 93 GLY A C 1
ATOM 723 O O . GLY A 1 93 ? -6.334 -5.031 25.811 1.00 88.50 93 GLY A O 1
ATOM 724 N N . ASP A 1 94 ? -4.345 -4.406 26.650 1.00 90.56 94 ASP A N 1
ATOM 725 C CA . ASP A 1 94 ? -4.736 -3.059 27.107 1.00 90.56 94 ASP A CA 1
ATOM 726 C C . ASP A 1 94 ? -4.754 -2.055 25.935 1.00 90.56 94 ASP A C 1
ATOM 728 O O . ASP A 1 94 ? -4.091 -1.010 25.928 1.00 90.56 94 ASP A O 1
ATOM 732 N N . LYS A 1 95 ? -5.477 -2.428 24.872 1.00 91.50 95 LYS A N 1
ATOM 733 C CA . LYS A 1 95 ? -5.436 -1.750 23.571 1.00 91.50 95 LYS A CA 1
ATOM 734 C C . LYS A 1 95 ? -6.542 -0.711 23.371 1.00 91.50 95 LYS A C 1
ATOM 736 O O . LYS A 1 95 ? -6.379 0.187 22.552 1.00 91.50 95 LYS A O 1
ATOM 741 N N . CYS A 1 96 ? -7.629 -0.802 24.136 1.00 90.31 96 CYS A N 1
ATOM 742 C CA . CYS A 1 96 ? -8.831 0.035 24.024 1.00 90.31 96 CYS A CA 1
ATOM 743 C C . CYS A 1 96 ? -8.532 1.541 24.080 1.00 90.31 96 CYS A C 1
ATOM 745 O O . CYS A 1 96 ? -9.072 2.328 23.309 1.00 90.31 96 CYS A O 1
ATOM 747 N N . GLN A 1 97 ? -7.574 1.950 24.921 1.00 90.81 97 GLN A N 1
ATOM 748 C CA . GLN A 1 97 ? -7.145 3.352 25.036 1.00 90.81 97 GLN A CA 1
ATOM 749 C C . GLN A 1 97 ? -6.509 3.925 23.752 1.00 90.81 97 GLN A C 1
ATOM 751 O O . GLN A 1 97 ? -6.305 5.136 23.659 1.00 90.81 97 GLN A O 1
ATOM 756 N N . PHE A 1 98 ? -6.163 3.066 22.787 1.00 93.62 98 PHE A N 1
ATOM 757 C CA . PHE A 1 98 ? -5.561 3.428 21.504 1.00 93.62 98 PHE A CA 1
ATOM 758 C C . PHE A 1 98 ? -6.561 3.442 20.344 1.00 93.62 98 PHE A C 1
ATOM 760 O O . PHE A 1 98 ? -6.154 3.549 19.186 1.00 93.62 98 PHE A O 1
ATOM 767 N N . ILE A 1 99 ? -7.854 3.340 20.650 1.00 93.69 99 ILE A N 1
ATOM 768 C CA . ILE A 1 99 ? -8.944 3.386 19.680 1.00 93.69 99 ILE A CA 1
ATOM 769 C C . ILE A 1 99 ? -9.619 4.762 19.782 1.00 93.69 99 ILE A C 1
ATOM 771 O O . ILE A 1 99 ? -9.972 5.190 20.885 1.00 93.69 99 ILE A O 1
ATOM 775 N N . PRO A 1 100 ? -9.808 5.486 18.664 1.00 93.75 100 PRO A N 1
ATOM 776 C CA . PRO A 1 100 ? -10.594 6.715 18.665 1.00 93.75 100 PRO A CA 1
ATOM 777 C C . PRO A 1 100 ? -12.019 6.466 19.172 1.00 93.75 100 PRO A C 1
ATOM 779 O O . PRO A 1 100 ? -12.638 5.460 18.828 1.00 93.75 100 PRO A O 1
ATOM 782 N N . LYS A 1 101 ? -12.582 7.404 19.941 1.00 92.88 101 LYS A N 1
ATOM 783 C CA . LYS A 1 101 ? -13.941 7.257 20.499 1.00 92.88 101 LYS A CA 1
ATOM 784 C C . LYS A 1 101 ? -15.002 7.136 19.413 1.00 92.88 101 LYS A C 1
ATOM 786 O O . LYS A 1 101 ? -15.962 6.388 19.546 1.00 92.88 101 LYS A O 1
ATOM 791 N N . GLU A 1 102 ? -14.805 7.864 18.328 1.00 94.38 102 GLU A N 1
ATOM 792 C CA . GLU A 1 102 ? -15.663 7.831 17.158 1.00 94.38 102 GLU A CA 1
ATOM 793 C C . GLU A 1 102 ? -15.649 6.442 16.507 1.00 94.38 102 GLU A C 1
ATOM 795 O O . GLU A 1 102 ? -16.680 5.980 16.034 1.00 94.38 102 GLU A O 1
ATOM 800 N N . TYR A 1 103 ? -14.512 5.741 16.531 1.00 95.12 103 TYR A N 1
ATOM 801 C CA . TYR A 1 103 ? -14.400 4.383 15.993 1.00 95.12 103 TYR A CA 1
ATOM 802 C C . TYR A 1 103 ? -15.072 3.362 16.910 1.00 95.12 103 TYR A C 1
ATOM 804 O O . TYR A 1 103 ? -15.708 2.441 16.408 1.00 95.12 103 TYR A O 1
ATOM 812 N N . ILE A 1 104 ? -14.991 3.553 18.230 1.00 94.06 104 ILE A N 1
ATOM 813 C CA . ILE A 1 104 ? -15.713 2.732 19.214 1.00 94.06 104 ILE A CA 1
ATOM 814 C C . ILE A 1 104 ? -17.218 2.780 18.932 1.00 94.06 104 ILE A C 1
ATOM 816 O O . ILE A 1 104 ? -17.831 1.735 18.742 1.00 94.06 104 ILE A O 1
ATOM 820 N N . SER A 1 105 ? -17.788 3.979 18.773 1.00 94.25 105 SER A N 1
ATOM 821 C CA . SER A 1 105 ? -19.211 4.135 18.433 1.00 94.25 105 SER A CA 1
ATOM 822 C C . SER A 1 105 ? -19.582 3.420 17.127 1.00 94.25 105 SER A C 1
ATOM 824 O O . SER A 1 105 ? -20.621 2.774 17.059 1.00 94.25 105 SER A O 1
ATOM 826 N N . LEU A 1 106 ? -18.725 3.484 16.099 1.00 95.38 106 LEU A N 1
ATOM 827 C CA . LEU A 1 106 ? -18.959 2.782 14.829 1.00 95.38 106 LEU A CA 1
ATOM 828 C C . LEU A 1 106 ? -18.916 1.252 14.971 1.00 95.38 106 LEU A C 1
ATOM 830 O O . LEU A 1 106 ? -19.637 0.560 14.253 1.00 95.38 106 LEU A O 1
ATOM 834 N N . LEU A 1 107 ? -18.059 0.723 15.850 1.00 95.31 107 LEU A N 1
ATOM 835 C CA . LEU A 1 107 ? -17.985 -0.711 16.142 1.00 95.31 107 LEU A CA 1
ATOM 836 C C . LEU A 1 107 ? -19.244 -1.178 16.873 1.00 95.31 107 LEU A C 1
ATOM 838 O O . LEU A 1 107 ? -19.855 -2.159 16.450 1.00 95.31 107 LEU A O 1
ATOM 842 N N . GLU A 1 108 ? -19.649 -0.456 17.920 1.00 94.12 108 GLU A N 1
ATOM 843 C CA . GLU A 1 108 ? -20.832 -0.769 18.728 1.00 94.12 108 GLU A CA 1
ATOM 844 C C . GLU A 1 108 ? -22.109 -0.783 17.878 1.00 94.12 108 GLU A C 1
ATOM 846 O O . GLU A 1 108 ? -22.864 -1.756 17.925 1.00 94.12 108 GLU A O 1
ATOM 851 N N . ASP A 1 109 ? -22.300 0.230 17.025 1.00 94.12 109 ASP A N 1
ATOM 852 C CA . ASP A 1 109 ? -23.437 0.323 16.097 1.00 94.12 109 ASP A CA 1
ATOM 853 C C . ASP A 1 109 ? -23.524 -0.883 15.144 1.00 94.12 109 ASP A C 1
ATOM 855 O O . ASP A 1 109 ? -24.608 -1.274 14.708 1.00 94.12 109 ASP A O 1
ATOM 859 N N . ALA A 1 110 ? -22.379 -1.481 14.811 1.00 93.00 110 ALA A N 1
ATOM 860 C CA . ALA A 1 110 ? -22.278 -2.643 13.936 1.00 93.00 110 ALA A CA 1
ATOM 861 C C . ALA A 1 110 ? -22.253 -3.985 14.692 1.00 93.00 110 ALA A C 1
ATOM 863 O O . ALA A 1 110 ? -22.131 -5.037 14.060 1.00 93.00 110 ALA A O 1
ATOM 864 N N . GLY A 1 111 ? -22.355 -3.973 16.025 1.00 93.00 111 GLY A N 1
ATOM 865 C CA . GLY A 1 111 ? -22.314 -5.172 16.865 1.00 93.00 111 GLY A CA 1
ATOM 866 C C . GLY A 1 111 ? -20.917 -5.780 17.043 1.00 93.00 111 GLY A C 1
ATOM 867 O O . GLY A 1 111 ? -20.807 -6.972 17.329 1.00 93.00 111 GLY A O 1
ATOM 868 N N . PHE A 1 112 ? -19.858 -4.992 16.857 1.00 93.25 112 PHE A N 1
ATOM 869 C CA . PHE A 1 112 ? -18.469 -5.384 17.108 1.00 93.25 112 PHE A CA 1
ATOM 870 C C . PHE A 1 112 ? -18.008 -4.918 18.489 1.00 93.25 112 PHE A C 1
ATOM 872 O O . PHE A 1 112 ? -18.483 -3.915 19.019 1.00 93.25 112 PHE A O 1
ATOM 879 N N . ASN A 1 113 ? -17.032 -5.625 19.054 1.00 89.62 113 ASN A N 1
ATOM 880 C CA . ASN A 1 113 ? -16.331 -5.218 20.263 1.00 89.62 113 ASN A CA 1
ATOM 881 C C . ASN A 1 113 ? -14.970 -4.586 19.911 1.00 89.62 113 ASN A C 1
ATOM 883 O O . ASN A 1 113 ? -14.311 -4.981 18.952 1.00 89.62 113 ASN A O 1
ATOM 887 N N . GLU A 1 114 ? -14.488 -3.652 20.730 1.00 86.56 114 GLU A N 1
ATOM 888 C CA . GLU A 1 114 ? -13.125 -3.100 20.656 1.00 86.56 114 GLU A CA 1
ATOM 889 C C . GLU A 1 114 ? -12.016 -4.171 20.672 1.00 86.56 114 GLU A C 1
ATOM 891 O O . GLU A 1 114 ? -10.915 -3.972 20.156 1.00 86.56 114 GLU A O 1
ATOM 896 N N . HIS A 1 115 ? -12.284 -5.341 21.245 1.00 85.44 115 HIS A N 1
ATOM 897 C CA . HIS A 1 115 ? -11.363 -6.468 21.224 1.00 85.44 115 HIS A CA 1
ATOM 898 C C . HIS A 1 115 ? -11.269 -7.158 19.853 1.00 85.44 115 HIS A C 1
ATOM 900 O O . HIS A 1 115 ? -10.250 -7.809 19.607 1.00 85.44 115 HIS A O 1
ATOM 906 N N . ASP A 1 116 ? -12.233 -6.953 18.949 1.00 86.25 116 ASP A N 1
ATOM 907 C CA . ASP A 1 116 ? -12.263 -7.539 17.599 1.00 86.25 116 ASP A CA 1
ATOM 908 C C . ASP A 1 116 ? -11.315 -6.852 16.605 1.00 86.25 116 ASP A C 1
ATOM 910 O O . ASP A 1 116 ? -11.134 -7.352 15.491 1.00 86.25 116 ASP A O 1
ATOM 914 N N . ILE A 1 117 ? -10.713 -5.718 16.983 1.00 91.88 117 ILE A N 1
ATOM 915 C CA . ILE A 1 117 ? -9.792 -4.981 16.115 1.00 91.88 117 ILE A CA 1
ATOM 916 C C . ILE A 1 117 ? -8.333 -5.274 16.461 1.00 91.88 117 ILE A C 1
ATOM 918 O O . ILE A 1 117 ? -7.943 -5.305 17.627 1.00 91.88 117 ILE A O 1
ATOM 922 N N . GLU A 1 118 ? -7.486 -5.450 15.461 1.00 93.62 118 GLU A N 1
ATOM 923 C CA . GLU A 1 118 ? -6.036 -5.425 15.639 1.00 93.62 118 GLU A CA 1
ATOM 924 C C . GLU A 1 118 ? -5.521 -3.987 15.548 1.00 93.62 118 GLU A C 1
ATOM 926 O O . GLU A 1 118 ? -6.073 -3.162 14.822 1.00 93.62 118 GLU A O 1
ATOM 931 N N . ILE A 1 119 ? -4.479 -3.668 16.321 1.00 94.12 119 ILE A N 1
ATOM 932 C CA . ILE A 1 119 ? -3.854 -2.343 16.321 1.00 94.12 119 ILE A CA 1
ATOM 933 C C . ILE A 1 119 ? -2.364 -2.519 16.064 1.00 94.12 119 ILE A C 1
ATOM 935 O O . ILE A 1 119 ? -1.690 -3.267 16.774 1.00 94.12 119 ILE A O 1
ATOM 939 N N . ASN A 1 120 ? -1.835 -1.808 15.075 1.00 92.81 120 ASN A N 1
ATOM 940 C CA . ASN A 1 120 ? -0.419 -1.837 14.723 1.00 92.81 120 ASN A CA 1
ATOM 941 C C . ASN A 1 120 ? 0.162 -0.420 14.658 1.00 92.81 120 ASN A C 1
ATOM 943 O O . ASN A 1 120 ? -0.528 0.529 14.303 1.00 92.81 120 ASN A O 1
ATOM 947 N N . LEU A 1 121 ? 1.446 -0.277 14.999 1.00 92.06 121 LEU A N 1
ATOM 948 C CA . LEU A 1 121 ? 2.156 1.007 14.981 1.00 92.06 121 LEU A CA 1
ATOM 949 C C . LEU A 1 121 ? 3.011 1.153 13.723 1.00 92.06 121 LEU A C 1
ATOM 951 O O . LEU A 1 121 ? 3.781 0.249 13.376 1.00 92.06 121 LEU A O 1
ATOM 955 N N . GLN A 1 122 ? 2.970 2.339 13.117 1.00 91.25 122 GLN A N 1
ATOM 956 C CA . GLN A 1 122 ? 3.759 2.676 11.938 1.00 91.25 122 GLN A CA 1
ATOM 957 C C . GLN A 1 122 ? 5.262 2.503 12.152 1.00 91.25 122 GLN A C 1
ATOM 959 O O . GLN A 1 122 ? 5.969 2.003 11.271 1.00 91.25 122 GLN A O 1
ATOM 964 N N . SER A 1 123 ? 5.772 2.898 13.314 1.00 90.06 123 SER A N 1
ATOM 965 C CA . SER A 1 123 ? 7.188 2.767 13.659 1.00 90.06 123 SER A CA 1
ATOM 966 C C . SER A 1 123 ? 7.692 1.326 13.550 1.00 90.06 123 SER A C 1
ATOM 968 O O . SER A 1 123 ? 8.758 1.092 12.974 1.00 90.06 123 SER A O 1
ATOM 970 N N . LYS A 1 124 ? 6.909 0.348 14.018 1.00 90.12 124 LYS A N 1
ATOM 971 C CA . LYS A 1 124 ? 7.266 -1.077 13.989 1.00 90.12 124 LYS A CA 1
ATOM 972 C C . LYS A 1 124 ? 7.275 -1.637 12.569 1.00 90.12 124 LYS A C 1
ATOM 974 O O . LYS A 1 124 ? 8.230 -2.325 12.193 1.00 90.12 124 LYS A O 1
ATOM 979 N N . GLY A 1 125 ? 6.275 -1.291 11.764 1.00 88.25 125 GLY A N 1
ATOM 980 C CA . GLY A 1 125 ? 6.209 -1.700 10.360 1.00 88.25 125 GLY A CA 1
ATOM 981 C C . GLY A 1 125 ? 7.372 -1.126 9.561 1.00 88.25 125 GLY A C 1
ATOM 982 O O . GLY A 1 125 ? 8.072 -1.846 8.840 1.00 88.25 125 GLY A O 1
ATOM 983 N N . ASN A 1 126 ? 7.660 0.160 9.772 1.00 88.31 126 ASN A N 1
ATOM 984 C CA . ASN A 1 126 ? 8.785 0.846 9.146 1.00 88.31 126 ASN A CA 1
ATOM 985 C C . ASN A 1 126 ? 10.134 0.213 9.514 1.00 88.31 126 ASN A C 1
ATOM 987 O O . ASN A 1 126 ? 10.984 0.051 8.637 1.00 88.31 126 ASN A O 1
ATOM 991 N N . GLU A 1 127 ? 10.357 -0.168 10.775 1.00 89.06 127 GLU A N 1
ATOM 992 C CA . GLU A 1 127 ? 11.580 -0.871 11.185 1.00 89.06 127 GLU A CA 1
ATOM 993 C C . GLU A 1 127 ? 11.749 -2.203 10.451 1.00 89.06 127 GLU A C 1
ATOM 995 O O . GLU A 1 127 ? 12.846 -2.504 9.961 1.00 89.06 127 GLU A O 1
ATOM 1000 N N . ARG A 1 128 ? 10.674 -2.995 10.348 1.00 90.25 128 ARG A N 1
ATOM 1001 C CA . ARG A 1 128 ? 10.695 -4.298 9.672 1.00 90.25 128 ARG A CA 1
ATOM 1002 C C . ARG A 1 128 ? 11.002 -4.145 8.186 1.00 90.25 128 ARG A C 1
ATOM 1004 O O . ARG A 1 128 ? 11.948 -4.764 7.696 1.00 90.25 128 ARG A O 1
ATOM 1011 N N . PHE A 1 129 ? 10.291 -3.268 7.483 1.00 92.06 129 PHE A N 1
ATOM 1012 C CA . PHE A 1 129 ? 10.499 -3.095 6.045 1.00 92.06 129 PHE A CA 1
ATOM 1013 C C . PHE A 1 129 ? 11.831 -2.409 5.713 1.00 92.06 129 PHE A C 1
ATOM 1015 O O . PHE A 1 129 ? 12.506 -2.779 4.752 1.00 92.06 129 PHE A O 1
ATOM 1022 N N . LYS A 1 130 ? 12.315 -1.494 6.564 1.00 91.12 130 LYS A N 1
ATOM 1023 C CA . LYS A 1 130 ? 13.657 -0.902 6.423 1.00 91.12 130 LYS A CA 1
ATOM 1024 C C . LYS A 1 130 ? 14.764 -1.959 6.476 1.00 91.12 130 LYS A C 1
ATOM 1026 O O . LYS A 1 130 ? 15.767 -1.816 5.775 1.00 91.12 130 LYS A O 1
ATOM 1031 N N . LYS A 1 131 ? 14.610 -3.026 7.273 1.00 92.75 131 LYS A N 1
ATOM 1032 C CA . LYS A 1 131 ? 15.556 -4.161 7.276 1.00 92.75 131 LYS A CA 1
ATOM 1033 C C . LYS A 1 131 ? 15.538 -4.911 5.939 1.00 92.75 131 LYS A C 1
ATOM 1035 O O . LYS A 1 131 ? 16.610 -5.238 5.431 1.00 92.75 131 LYS A O 1
ATOM 1040 N N . ILE A 1 132 ? 14.360 -5.119 5.347 1.00 93.75 132 ILE A N 1
ATOM 1041 C CA . ILE A 1 132 ? 14.199 -5.752 4.024 1.00 93.75 132 ILE A CA 1
ATOM 1042 C C . ILE A 1 132 ? 14.880 -4.910 2.933 1.00 93.75 132 ILE A C 1
ATOM 1044 O O . ILE A 1 132 ? 15.683 -5.432 2.155 1.00 93.75 132 ILE A O 1
ATOM 1048 N N . ILE A 1 133 ? 14.648 -3.594 2.930 1.00 92.94 133 ILE A N 1
ATOM 1049 C CA . ILE A 1 133 ? 15.292 -2.658 1.995 1.00 92.94 133 ILE A CA 1
ATOM 1050 C C . ILE A 1 133 ? 16.818 -2.712 2.136 1.00 92.94 133 ILE A C 1
ATOM 1052 O O . ILE A 1 133 ? 17.519 -2.916 1.146 1.00 92.94 133 ILE A O 1
ATOM 1056 N N . LYS A 1 134 ? 17.349 -2.598 3.362 1.00 92.31 134 LYS A N 1
ATOM 1057 C CA . LYS A 1 134 ? 18.800 -2.654 3.617 1.00 92.31 134 LYS A CA 1
ATOM 1058 C C . LYS A 1 134 ? 19.427 -3.963 3.137 1.00 92.31 134 LYS A C 1
ATOM 1060 O O . LYS A 1 134 ? 20.493 -3.933 2.526 1.00 92.31 134 LYS A O 1
ATOM 1065 N N . LYS A 1 135 ? 18.768 -5.099 3.387 1.00 93.69 135 LYS A N 1
ATOM 1066 C CA . LYS A 1 135 ? 19.221 -6.417 2.917 1.00 93.69 135 LYS A CA 1
ATOM 1067 C C . LYS A 1 135 ? 19.288 -6.460 1.390 1.00 93.69 135 LYS A C 1
ATOM 1069 O O . LYS A 1 135 ? 20.286 -6.920 0.841 1.00 93.69 135 LYS A O 1
ATOM 1074 N N . THR A 1 136 ? 18.274 -5.924 0.715 1.00 93.56 136 THR A N 1
ATOM 1075 C CA . THR A 1 136 ? 18.236 -5.856 -0.753 1.00 93.56 136 THR A CA 1
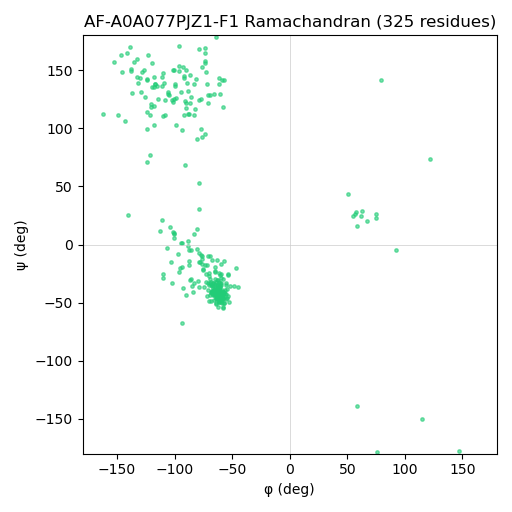ATOM 1076 C C . THR A 1 136 ? 19.332 -4.945 -1.302 1.00 93.56 136 THR A C 1
ATOM 1078 O O . THR A 1 136 ? 20.097 -5.364 -2.164 1.00 93.56 136 THR A O 1
ATOM 1081 N N . MET A 1 137 ? 19.503 -3.739 -0.755 1.00 92.25 137 MET A N 1
ATOM 1082 C CA . MET A 1 137 ? 20.572 -2.819 -1.171 1.00 92.25 137 MET A CA 1
ATOM 1083 C C . MET A 1 137 ? 21.976 -3.402 -0.962 1.00 92.25 137 MET A C 1
ATOM 1085 O O . MET A 1 137 ? 22.859 -3.222 -1.805 1.00 92.25 137 MET A O 1
ATOM 1089 N N . SER A 1 138 ? 22.190 -4.112 0.150 1.00 92.31 138 SER A N 1
ATOM 1090 C CA . SER A 1 138 ? 23.449 -4.809 0.424 1.00 92.31 138 SER A CA 1
ATOM 1091 C C . SER A 1 138 ? 23.710 -5.901 -0.610 1.00 92.31 138 SER A C 1
ATOM 1093 O O . SER A 1 138 ? 24.813 -5.967 -1.150 1.00 92.31 138 SER A O 1
ATOM 1095 N N . LYS A 1 139 ? 22.685 -6.690 -0.953 1.00 92.44 139 LYS A N 1
ATOM 1096 C CA . LYS A 1 139 ? 22.774 -7.711 -1.996 1.00 92.44 139 LYS A CA 1
ATOM 1097 C C . LYS A 1 139 ? 23.104 -7.111 -3.362 1.00 92.44 139 LYS A C 1
ATOM 1099 O O . LYS A 1 139 ? 24.070 -7.549 -3.983 1.00 92.44 139 LYS A O 1
ATOM 1104 N N . ILE A 1 140 ? 22.378 -6.074 -3.786 1.00 92.62 140 ILE A N 1
ATOM 1105 C CA . ILE A 1 140 ? 22.656 -5.352 -5.038 1.00 92.62 140 ILE A CA 1
ATOM 1106 C C . ILE A 1 140 ? 24.125 -4.923 -5.060 1.00 92.62 140 ILE A C 1
ATOM 1108 O O . ILE A 1 140 ? 24.844 -5.217 -6.007 1.00 92.62 140 ILE A O 1
ATOM 1112 N N . SER A 1 141 ? 24.598 -4.294 -3.982 1.00 91.12 141 SER A N 1
ATOM 1113 C CA . SER A 1 141 ? 25.981 -3.819 -3.878 1.00 91.12 141 SER A CA 1
ATOM 1114 C C . SER A 1 141 ? 27.007 -4.951 -3.970 1.00 91.12 141 SER A C 1
ATOM 1116 O O . SER A 1 141 ? 28.028 -4.777 -4.629 1.00 91.12 141 SER A O 1
ATOM 1118 N N . SER A 1 142 ? 26.737 -6.109 -3.358 1.00 90.56 142 SER A N 1
ATOM 1119 C CA . SER A 1 142 ? 27.630 -7.275 -3.427 1.00 90.56 142 SER A CA 1
ATOM 1120 C C . SER A 1 142 ? 27.677 -7.934 -4.804 1.00 90.56 142 SER A C 1
ATOM 1122 O O . SER A 1 142 ? 28.680 -8.549 -5.150 1.00 90.56 142 SER A O 1
ATOM 1124 N N . GLU A 1 143 ? 26.608 -7.819 -5.595 1.00 91.06 143 GLU A N 1
ATOM 1125 C CA . GLU A 1 143 ? 26.539 -8.440 -6.917 1.00 91.06 143 GLU A CA 1
ATOM 1126 C C . GLU A 1 143 ? 27.116 -7.557 -8.023 1.00 91.06 143 GLU A C 1
ATOM 1128 O O . GLU A 1 143 ? 27.487 -8.092 -9.060 1.00 91.06 143 GLU A O 1
ATOM 1133 N N . LYS A 1 144 ? 27.286 -6.246 -7.798 1.00 88.44 144 LYS A N 1
ATOM 1134 C CA . LYS A 1 144 ? 27.843 -5.297 -8.786 1.00 88.44 144 LYS A CA 1
ATOM 1135 C C . LYS A 1 144 ? 29.198 -5.689 -9.370 1.00 88.44 144 LYS A C 1
ATOM 1137 O O . LYS A 1 144 ? 29.532 -5.237 -10.459 1.00 88.44 144 LYS A O 1
ATOM 1142 N N . SER A 1 145 ? 29.988 -6.473 -8.642 1.00 82.88 145 SER A N 1
ATOM 1143 C CA . SER A 1 145 ? 31.287 -6.971 -9.103 1.00 82.88 145 SER A CA 1
ATOM 1144 C C . SER A 1 145 ? 31.181 -8.119 -10.112 1.00 82.88 145 SER A C 1
ATOM 1146 O O . SER A 1 145 ? 32.189 -8.498 -10.703 1.00 82.88 145 SER A O 1
ATOM 1148 N N . LYS A 1 146 ? 29.987 -8.688 -10.313 1.00 86.94 146 LYS A N 1
ATOM 1149 C CA . LYS A 1 146 ? 29.724 -9.775 -11.260 1.00 86.94 146 LYS A CA 1
ATOM 1150 C C . LYS A 1 146 ? 29.307 -9.207 -12.618 1.00 86.94 146 LYS A C 1
ATOM 1152 O O . LYS A 1 146 ? 28.539 -8.245 -12.686 1.00 86.94 146 LYS A O 1
ATOM 1157 N N . ASN A 1 147 ? 29.740 -9.857 -13.699 1.00 79.69 147 ASN A N 1
ATOM 1158 C CA . ASN A 1 147 ? 29.169 -9.608 -15.025 1.00 79.69 147 ASN A CA 1
ATOM 1159 C C . ASN A 1 147 ? 27.657 -9.904 -15.002 1.00 79.69 147 ASN A C 1
ATOM 1161 O O . ASN A 1 147 ? 27.216 -10.835 -14.331 1.00 79.69 147 ASN A O 1
ATOM 1165 N N . ASP A 1 148 ? 26.868 -9.086 -15.702 1.00 87.56 148 ASP A N 1
ATOM 1166 C CA . ASP A 1 148 ? 25.411 -9.233 -15.856 1.00 87.56 148 ASP A CA 1
ATOM 1167 C C . ASP A 1 148 ? 24.586 -9.289 -14.556 1.00 87.56 148 ASP A C 1
ATOM 1169 O O . ASP A 1 148 ? 23.469 -9.817 -14.530 1.00 87.56 148 ASP A O 1
ATOM 1173 N N . TYR A 1 149 ? 25.077 -8.694 -13.462 1.00 92.44 149 TYR A N 1
ATOM 1174 C CA . TYR A 1 149 ? 24.365 -8.707 -12.178 1.00 92.44 149 TYR A CA 1
ATOM 1175 C C . TYR A 1 149 ? 22.936 -8.154 -12.271 1.00 92.44 149 TYR A C 1
ATOM 1177 O O . TYR A 1 149 ? 22.032 -8.677 -11.631 1.00 92.44 149 TYR A O 1
ATOM 1185 N N . ARG A 1 150 ? 22.688 -7.146 -13.119 1.00 93.12 150 ARG A N 1
ATOM 1186 C CA . ARG A 1 150 ? 21.338 -6.593 -13.325 1.00 93.12 150 ARG A CA 1
ATOM 1187 C C . ARG A 1 150 ? 20.372 -7.612 -13.913 1.00 93.12 150 ARG A C 1
ATOM 1189 O O . ARG A 1 150 ? 19.220 -7.646 -13.497 1.00 93.12 150 ARG A O 1
ATOM 1196 N N . LYS A 1 151 ? 20.844 -8.453 -14.835 1.00 93.19 151 LYS A N 1
ATOM 1197 C CA . LYS A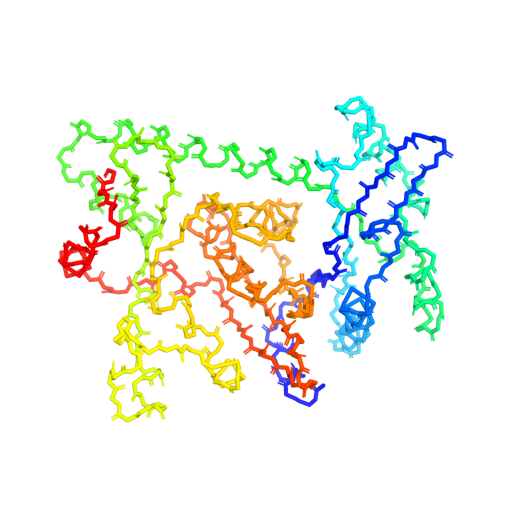 1 151 ? 20.045 -9.536 -15.414 1.00 93.19 151 LYS A CA 1
ATOM 1198 C C . LYS A 1 151 ? 19.749 -10.608 -14.367 1.00 93.19 151 LYS A C 1
ATOM 1200 O O . LYS A 1 151 ? 18.620 -11.076 -14.282 1.00 93.19 151 LYS A O 1
ATOM 1205 N N . SER A 1 152 ? 20.736 -10.937 -13.530 1.00 91.56 152 SER A N 1
ATOM 1206 C CA . SER A 1 152 ? 20.557 -11.863 -12.400 1.00 91.56 152 SER A CA 1
ATOM 1207 C C . SER A 1 152 ? 19.525 -11.339 -11.394 1.00 91.56 152 SER A C 1
ATOM 1209 O O . SER A 1 152 ? 18.582 -12.048 -11.052 1.00 91.56 152 SER A O 1
ATOM 1211 N N . LEU A 1 153 ? 19.648 -10.073 -10.984 1.00 92.50 153 LEU A N 1
ATOM 1212 C CA . LEU A 1 153 ? 18.688 -9.411 -10.101 1.00 92.50 153 LEU A CA 1
ATOM 1213 C C . LEU A 1 153 ? 17.294 -9.356 -10.731 1.00 92.50 153 LEU A C 1
ATOM 1215 O O . LEU A 1 153 ? 16.318 -9.682 -10.065 1.00 92.50 153 LEU A O 1
ATOM 1219 N N . TYR A 1 154 ? 17.186 -8.996 -12.009 1.00 93.12 154 TYR A N 1
ATOM 1220 C CA . TYR A 1 154 ? 15.903 -8.978 -12.709 1.00 93.12 154 TYR A CA 1
ATOM 1221 C C . TYR A 1 154 ? 15.253 -10.365 -12.745 1.00 93.12 154 TYR A C 1
ATOM 1223 O O . TYR A 1 154 ? 14.065 -10.480 -12.470 1.00 93.12 154 TYR A O 1
ATOM 1231 N N . SER A 1 155 ? 16.029 -11.424 -12.991 1.00 90.50 155 SER A N 1
ATOM 1232 C CA . SER A 1 155 ? 15.522 -12.800 -12.964 1.00 90.50 155 SER A CA 1
ATOM 1233 C C . SER A 1 155 ? 15.017 -13.231 -11.585 1.00 90.50 155 SER A C 1
ATOM 1235 O O . SER A 1 155 ? 14.128 -14.073 -11.508 1.00 90.50 155 SER A O 1
ATOM 1237 N N . GLU A 1 156 ? 15.591 -12.708 -10.501 1.00 89.62 156 GLU A N 1
ATOM 1238 C CA . GLU A 1 156 ? 15.166 -13.040 -9.137 1.00 89.62 156 GLU A CA 1
ATOM 1239 C C . GLU A 1 156 ? 13.970 -12.209 -8.670 1.00 89.62 156 GLU A C 1
ATOM 1241 O O . GLU A 1 156 ? 13.081 -12.723 -7.993 1.00 89.62 156 GLU A O 1
ATOM 1246 N N . TYR A 1 157 ? 13.970 -10.918 -8.994 1.00 91.00 157 TYR A N 1
ATOM 1247 C CA . TYR A 1 157 ? 13.035 -9.943 -8.437 1.00 91.00 157 TYR A CA 1
ATOM 1248 C C . TYR A 1 157 ? 11.897 -9.565 -9.394 1.00 91.00 157 TYR A C 1
ATOM 1250 O O . TYR A 1 157 ? 10.926 -8.951 -8.955 1.00 91.00 157 TYR A O 1
ATOM 1258 N N . GLY A 1 158 ? 12.008 -9.879 -10.690 1.00 91.56 158 GLY A N 1
ATOM 1259 C CA . GLY A 1 158 ? 11.077 -9.411 -11.728 1.00 91.56 158 GLY A CA 1
ATOM 1260 C C . GLY A 1 158 ? 11.067 -7.884 -11.877 1.00 91.56 158 GLY A C 1
ATOM 1261 O O . GLY A 1 158 ? 10.053 -7.289 -12.253 1.00 91.56 158 GLY A O 1
ATOM 1262 N N . ALA A 1 159 ? 12.167 -7.228 -11.493 1.00 94.19 159 ALA A N 1
ATOM 1263 C CA . ALA A 1 159 ? 12.226 -5.786 -11.310 1.00 94.19 159 ALA A CA 1
ATOM 1264 C C . ALA A 1 159 ? 13.631 -5.220 -11.537 1.00 94.19 159 ALA A C 1
ATOM 1266 O O . ALA A 1 159 ? 14.639 -5.913 -11.386 1.00 94.19 159 ALA A O 1
ATOM 1267 N N . LEU A 1 160 ? 13.683 -3.928 -11.859 1.00 94.94 160 LEU A N 1
ATOM 1268 C CA . LEU A 1 160 ? 14.906 -3.133 -11.898 1.00 94.94 160 LEU A CA 1
ATOM 1269 C C . LEU A 1 160 ? 14.911 -2.123 -10.750 1.00 94.94 160 LEU A C 1
ATOM 1271 O O . LEU A 1 160 ? 13.873 -1.608 -10.330 1.00 94.94 160 LEU A O 1
ATOM 1275 N N . PHE A 1 161 ? 16.113 -1.836 -10.260 1.00 95.12 161 PHE A N 1
ATOM 1276 C CA . PHE A 1 161 ? 16.347 -0.950 -9.127 1.00 95.12 161 PHE A CA 1
ATOM 1277 C C . PHE A 1 161 ? 17.026 0.329 -9.602 1.00 95.12 161 PHE A C 1
ATOM 1279 O O . PHE A 1 161 ? 17.959 0.276 -10.404 1.00 95.12 161 PHE A O 1
ATOM 1286 N N . LEU A 1 162 ? 16.571 1.475 -9.102 1.00 94.06 162 LEU A N 1
ATOM 1287 C CA . LEU A 1 162 ? 17.062 2.790 -9.500 1.00 94.06 162 LEU A CA 1
ATOM 1288 C C . LEU A 1 162 ? 17.351 3.666 -8.285 1.00 94.06 162 LEU A C 1
ATOM 1290 O O . LEU A 1 162 ? 16.838 3.451 -7.186 1.00 94.06 162 LEU A O 1
ATOM 1294 N N . THR A 1 163 ? 18.180 4.673 -8.515 1.00 92.00 163 THR A N 1
ATOM 1295 C CA . THR A 1 163 ? 18.518 5.725 -7.559 1.00 92.00 163 THR A CA 1
ATOM 1296 C C . THR A 1 163 ? 18.632 7.068 -8.274 1.00 92.00 163 THR A C 1
ATOM 1298 O O . THR A 1 163 ? 18.779 7.109 -9.490 1.00 92.00 163 THR A O 1
ATOM 1301 N N . ASN A 1 164 ? 18.629 8.184 -7.548 1.00 88.25 164 ASN A N 1
ATOM 1302 C CA . ASN A 1 164 ? 19.114 9.457 -8.089 1.00 88.25 164 ASN A CA 1
ATOM 1303 C C . ASN A 1 164 ? 20.653 9.502 -8.068 1.00 88.25 164 ASN A C 1
ATOM 1305 O O . ASN A 1 164 ? 21.312 8.691 -7.407 1.00 88.25 164 ASN A O 1
ATOM 1309 N N . LYS A 1 165 ? 21.233 10.500 -8.749 1.00 85.25 165 LYS A N 1
ATOM 1310 C CA . LYS A 1 165 ? 22.690 10.737 -8.778 1.00 85.25 165 LYS A CA 1
ATOM 1311 C C . LYS A 1 165 ? 23.306 10.897 -7.379 1.00 85.25 165 LYS A C 1
ATOM 1313 O O . LYS A 1 165 ? 24.438 10.471 -7.171 1.00 85.25 165 LYS A O 1
ATOM 1318 N N . ALA A 1 166 ? 22.556 11.466 -6.434 1.00 85.25 166 ALA A N 1
ATOM 1319 C CA . ALA A 1 166 ? 22.988 11.681 -5.052 1.00 85.25 166 ALA A CA 1
ATOM 1320 C C . ALA A 1 166 ? 22.908 10.424 -4.160 1.00 85.25 166 ALA A C 1
ATOM 1322 O O . ALA A 1 166 ? 23.419 10.440 -3.044 1.00 85.25 166 ALA A O 1
ATOM 1323 N N . LYS A 1 167 ? 22.331 9.315 -4.648 1.00 81.75 167 LYS A N 1
ATOM 1324 C CA . LYS A 1 167 ? 22.113 8.067 -3.889 1.00 81.75 167 LYS A CA 1
ATOM 1325 C C . LYS A 1 167 ? 21.187 8.202 -2.676 1.00 81.75 167 LYS A C 1
ATOM 1327 O O . LYS A 1 167 ? 21.310 7.460 -1.705 1.00 81.75 167 LYS A O 1
ATOM 1332 N N . GLU A 1 168 ? 20.250 9.137 -2.747 1.00 82.06 168 GLU A N 1
ATOM 1333 C CA . GLU A 1 168 ? 19.323 9.472 -1.661 1.00 82.06 168 GLU A CA 1
ATOM 1334 C C . GLU A 1 168 ? 17.977 8.761 -1.793 1.00 82.06 168 GLU A C 1
ATOM 1336 O O . GLU A 1 168 ? 17.285 8.562 -0.796 1.00 82.06 168 GLU A O 1
ATOM 1341 N N . ILE A 1 169 ? 17.604 8.364 -3.012 1.00 85.94 169 ILE A N 1
ATOM 1342 C CA . ILE A 1 169 ? 16.352 7.652 -3.272 1.00 85.94 169 ILE A CA 1
ATOM 1343 C C . ILE A 1 169 ? 16.629 6.216 -3.683 1.00 85.94 169 ILE A C 1
ATOM 1345 O O . ILE A 1 169 ? 17.593 5.924 -4.384 1.00 85.94 169 ILE A O 1
ATOM 1349 N N . PHE A 1 170 ? 15.748 5.321 -3.255 1.00 91.19 170 PHE A N 1
ATOM 1350 C CA . PHE A 1 170 ? 15.732 3.943 -3.708 1.00 91.19 170 PHE A CA 1
ATOM 1351 C C . PHE A 1 170 ? 14.379 3.672 -4.348 1.00 91.19 170 PHE A C 1
ATOM 1353 O O . PHE A 1 170 ? 13.337 3.802 -3.695 1.00 91.19 170 PHE A O 1
ATOM 1360 N N . SER A 1 171 ? 14.421 3.337 -5.632 1.00 93.88 171 SER A N 1
ATOM 1361 C CA . SER A 1 171 ? 13.241 3.211 -6.473 1.00 93.88 171 SER A CA 1
ATOM 1362 C C . SER A 1 171 ? 13.214 1.859 -7.161 1.00 93.88 171 SER A C 1
ATOM 1364 O O . SER A 1 171 ? 14.252 1.266 -7.460 1.00 93.88 171 SER A O 1
ATOM 1366 N N . ILE A 1 172 ? 12.007 1.376 -7.417 1.00 94.94 172 ILE A N 1
ATOM 1367 C CA . ILE A 1 172 ? 11.753 0.085 -8.046 1.00 94.94 172 ILE A CA 1
ATOM 1368 C C . ILE A 1 172 ? 10.893 0.308 -9.282 1.00 94.94 172 ILE A C 1
ATOM 1370 O O . ILE A 1 172 ? 9.986 1.141 -9.280 1.00 94.94 172 ILE A O 1
ATOM 1374 N N . THR A 1 173 ? 11.158 -0.453 -10.333 1.00 95.06 173 THR A N 1
ATOM 1375 C CA . THR A 1 173 ? 10.291 -0.528 -11.505 1.00 95.06 173 THR A CA 1
ATOM 1376 C C . THR A 1 173 ? 10.160 -1.970 -11.985 1.00 95.06 173 THR A C 1
ATOM 1378 O O . THR A 1 173 ? 11.054 -2.788 -11.770 1.00 95.06 173 THR A O 1
ATOM 1381 N N . THR A 1 174 ? 9.029 -2.301 -12.598 1.00 95.19 174 THR A N 1
ATOM 1382 C CA . THR A 1 174 ? 8.667 -3.663 -13.008 1.00 95.19 174 THR A CA 1
ATOM 1383 C C . THR A 1 174 ? 7.862 -3.615 -14.312 1.00 95.19 174 THR A C 1
ATOM 1385 O O . THR A 1 174 ? 7.115 -2.649 -14.506 1.00 95.19 174 THR A O 1
ATOM 1388 N N . PRO A 1 175 ? 7.963 -4.636 -15.185 1.00 94.75 175 PRO A N 1
ATOM 1389 C CA . PRO A 1 175 ? 7.155 -4.780 -16.401 1.00 94.75 175 PRO A CA 1
ATOM 1390 C C . PRO A 1 175 ? 5.662 -4.516 -16.234 1.00 94.75 175 PRO A C 1
ATOM 1392 O O . PRO A 1 175 ? 5.035 -3.906 -17.097 1.00 94.75 175 PRO A O 1
ATOM 1395 N N . PHE A 1 176 ? 5.092 -4.903 -15.089 1.00 93.88 176 PHE A N 1
ATOM 1396 C CA . PHE A 1 176 ? 3.683 -4.662 -14.775 1.00 93.88 176 PHE A CA 1
ATOM 1397 C C . PHE A 1 176 ? 3.274 -3.186 -14.946 1.00 93.88 176 PHE A C 1
ATOM 1399 O O . PHE A 1 176 ? 2.177 -2.898 -15.419 1.00 93.88 176 PHE A O 1
ATOM 1406 N N . LEU A 1 177 ? 4.166 -2.244 -14.624 1.00 94.25 177 LEU A N 1
ATOM 1407 C CA . LEU A 1 177 ? 3.900 -0.804 -14.728 1.00 94.25 177 LEU A CA 1
ATOM 1408 C C . LEU A 1 177 ? 3.943 -0.265 -16.167 1.00 94.25 177 LEU A C 1
ATOM 1410 O O . LEU A 1 177 ? 3.504 0.858 -16.413 1.00 94.25 177 LEU A O 1
ATOM 1414 N N . PHE A 1 178 ? 4.450 -1.058 -17.109 1.00 93.00 178 PHE A N 1
ATOM 1415 C CA . PHE A 1 178 ? 4.544 -0.731 -18.535 1.00 93.00 178 PHE A CA 1
ATOM 1416 C C . PHE A 1 178 ? 3.534 -1.501 -19.380 1.00 93.00 178 PHE A C 1
ATOM 1418 O O . PHE A 1 178 ? 3.455 -1.288 -20.589 1.00 93.00 178 PHE A O 1
ATOM 1425 N N . ASN A 1 179 ? 2.755 -2.392 -18.764 1.00 91.94 179 ASN A N 1
ATOM 1426 C CA . ASN A 1 179 ? 1.632 -3.016 -19.437 1.00 91.94 179 ASN A CA 1
ATOM 1427 C C . ASN A 1 179 ? 0.470 -2.018 -19.506 1.00 91.94 179 ASN A C 1
ATOM 1429 O O . ASN A 1 179 ? -0.247 -1.815 -18.528 1.00 91.94 179 ASN A O 1
ATOM 1433 N N . HIS A 1 180 ? 0.322 -1.387 -20.666 1.00 94.31 180 HIS A N 1
ATOM 1434 C CA . HIS A 1 180 ? -0.640 -0.315 -20.931 1.00 94.31 180 HIS A CA 1
ATOM 1435 C C . HIS A 1 180 ? -1.849 -0.780 -21.753 1.00 94.31 180 HIS A C 1
ATOM 1437 O O . HIS A 1 180 ? -2.542 0.055 -22.325 1.00 94.31 180 HIS A O 1
ATOM 1443 N N . LEU A 1 181 ? -2.072 -2.095 -21.880 1.00 94.00 181 LEU A N 1
ATOM 1444 C CA . LEU A 1 181 ? -3.128 -2.646 -22.739 1.00 94.00 181 LEU A CA 1
ATOM 1445 C C . LEU A 1 181 ? -4.514 -2.115 -22.350 1.00 94.00 181 LEU A C 1
ATOM 1447 O O . LEU A 1 181 ? -5.174 -1.507 -23.189 1.00 94.00 181 LEU A O 1
ATOM 1451 N N . ASP A 1 182 ? -4.891 -2.258 -21.078 1.00 94.12 182 ASP A N 1
ATOM 1452 C CA . ASP A 1 182 ? -6.207 -1.844 -20.575 1.00 94.12 182 ASP A CA 1
ATOM 1453 C C . ASP A 1 182 ? -6.423 -0.327 -20.722 1.00 94.12 182 ASP A C 1
ATOM 1455 O O . ASP A 1 182 ? -7.486 0.131 -21.141 1.00 94.12 182 ASP A O 1
ATOM 1459 N N . GLU A 1 183 ? -5.400 0.476 -20.410 1.00 97.06 183 GLU A N 1
ATOM 1460 C CA . GLU A 1 183 ? -5.488 1.933 -20.524 1.00 97.06 183 GLU A CA 1
ATOM 1461 C C . GLU A 1 183 ? -5.588 2.378 -21.989 1.00 97.06 183 GLU A C 1
ATOM 1463 O O . GLU A 1 183 ? -6.386 3.256 -22.319 1.00 97.06 183 GLU A O 1
ATOM 1468 N N . ASN A 1 184 ? -4.806 1.767 -22.884 1.00 97.31 184 ASN A N 1
ATOM 1469 C CA . ASN A 1 184 ? -4.834 2.095 -24.307 1.00 97.31 184 ASN A CA 1
ATOM 1470 C C . ASN A 1 184 ? -6.157 1.697 -24.964 1.00 97.31 184 ASN A C 1
ATOM 1472 O O . ASN A 1 184 ? -6.625 2.419 -25.844 1.00 97.31 184 ASN A O 1
ATOM 1476 N N . GLU A 1 185 ? -6.759 0.584 -24.545 1.00 97.31 185 GLU A N 1
ATOM 1477 C CA . GLU A 1 185 ? -8.094 0.176 -24.986 1.00 97.31 185 GLU A CA 1
ATOM 1478 C C . GLU A 1 185 ? -9.150 1.183 -24.520 1.00 97.31 185 GLU A C 1
ATOM 1480 O O . GLU A 1 185 ? -9.890 1.727 -25.337 1.00 97.31 185 GLU A O 1
ATOM 1485 N N . TYR A 1 186 ? -9.161 1.522 -23.229 1.00 96.75 186 TYR A N 1
ATOM 1486 C CA . TYR A 1 186 ? -10.121 2.470 -22.658 1.00 96.75 186 TYR A CA 1
ATOM 1487 C C . TYR A 1 186 ? -10.060 3.859 -23.321 1.00 96.75 186 TYR A C 1
ATOM 1489 O O . TYR A 1 186 ? -11.093 4.485 -23.568 1.00 96.75 186 TYR A O 1
ATOM 1497 N N . PHE A 1 187 ? -8.857 4.359 -23.623 1.00 96.88 187 PHE A N 1
ATOM 1498 C CA . PHE A 1 187 ? -8.653 5.685 -24.220 1.00 96.88 187 PHE A CA 1
ATOM 1499 C C . PHE A 1 187 ? -8.565 5.687 -25.753 1.00 96.88 187 PHE A C 1
ATOM 1501 O O . PHE A 1 187 ? -8.377 6.762 -26.336 1.00 96.88 187 PHE A O 1
ATOM 1508 N N . ASN A 1 188 ? -8.696 4.527 -26.409 1.00 96.69 188 ASN A N 1
ATOM 1509 C CA . ASN A 1 188 ? -8.469 4.341 -27.848 1.00 96.69 188 ASN A CA 1
ATOM 1510 C C . ASN A 1 188 ? -7.116 4.906 -28.327 1.00 96.69 188 ASN A C 1
ATOM 1512 O O . ASN A 1 188 ? -7.026 5.585 -29.352 1.00 96.69 188 ASN A O 1
ATOM 1516 N N . GLY A 1 189 ? -6.052 4.654 -27.564 1.00 95.81 189 GLY A N 1
ATOM 1517 C CA . GLY A 1 189 ? -4.696 5.108 -27.864 1.00 95.81 189 GLY A CA 1
ATOM 1518 C C . GLY A 1 189 ? -3.871 5.421 -26.619 1.00 95.81 189 GLY A C 1
ATOM 1519 O O . GLY A 1 189 ? -4.329 5.282 -25.491 1.00 95.81 189 GLY A O 1
ATOM 1520 N N . ASN A 1 190 ? -2.639 5.883 -26.829 1.00 95.31 190 ASN A N 1
ATOM 1521 C CA . ASN A 1 190 ? -1.653 6.129 -25.769 1.00 95.31 190 ASN A CA 1
ATOM 1522 C C . ASN A 1 190 ? -1.520 7.608 -25.358 1.00 95.31 190 ASN A C 1
ATOM 1524 O O . ASN A 1 190 ? -0.618 7.952 -24.598 1.00 95.31 190 ASN A O 1
ATOM 1528 N N . TRP A 1 191 ? -2.406 8.491 -25.833 1.00 95.12 191 TRP A N 1
ATOM 1529 C CA . TRP A 1 191 ? -2.326 9.936 -25.571 1.00 95.12 191 TRP A CA 1
ATOM 1530 C C . TRP A 1 191 ? -2.384 10.274 -24.075 1.00 95.12 191 TRP A C 1
ATOM 1532 O O . TRP A 1 191 ? -1.783 11.251 -23.637 1.00 95.12 191 TRP A O 1
ATOM 1542 N N . TRP A 1 192 ? -3.057 9.448 -23.269 1.00 95.00 192 TRP A N 1
ATOM 1543 C CA . TRP A 1 192 ? -3.152 9.609 -21.816 1.00 95.00 192 TRP A CA 1
ATOM 1544 C C . TRP A 1 192 ? -1.782 9.560 -21.117 1.00 95.00 192 TRP A C 1
ATOM 1546 O O . TRP A 1 192 ? -1.612 10.133 -20.032 1.00 95.00 192 TRP A O 1
ATOM 1556 N N . ALA A 1 193 ? -0.803 8.885 -21.728 1.00 92.31 193 ALA A N 1
ATOM 1557 C CA . ALA A 1 193 ? 0.542 8.717 -21.194 1.00 92.31 193 ALA A CA 1
ATOM 1558 C C . ALA A 1 193 ? 1.420 9.963 -21.391 1.00 92.31 193 ALA A C 1
ATOM 1560 O O . ALA A 1 193 ? 2.440 10.084 -20.715 1.00 92.31 193 ALA A O 1
ATOM 1561 N N . ASN A 1 194 ? 1.018 10.908 -22.249 1.00 91.25 194 ASN A N 1
ATOM 1562 C CA . ASN A 1 194 ? 1.774 12.136 -22.493 1.00 91.25 194 ASN A CA 1
ATOM 1563 C C . ASN A 1 194 ? 1.901 12.974 -21.211 1.00 91.25 194 ASN A C 1
ATOM 1565 O O . ASN A 1 194 ? 0.934 13.112 -20.459 1.00 91.25 194 ASN A O 1
ATOM 1569 N N . ASP A 1 195 ? 3.080 13.542 -20.946 1.00 85.31 195 ASP A N 1
ATOM 1570 C CA . ASP A 1 195 ? 3.381 14.241 -19.685 1.00 85.31 195 ASP A CA 1
ATOM 1571 C C . ASP A 1 195 ? 2.455 15.448 -19.405 1.00 85.31 195 ASP A C 1
ATOM 1573 O O . ASP A 1 195 ? 2.232 15.788 -18.244 1.00 85.31 195 ASP A O 1
ATOM 1577 N N . ASP A 1 196 ? 1.872 16.062 -20.437 1.00 90.81 196 ASP A N 1
ATOM 1578 C CA . ASP A 1 196 ? 0.951 17.205 -20.358 1.00 90.81 196 ASP A CA 1
ATOM 1579 C C . ASP A 1 196 ? -0.483 16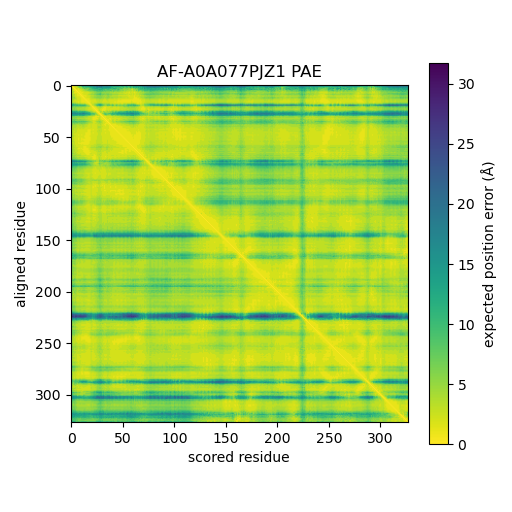.828 -19.942 1.00 90.81 196 ASP A C 1
ATOM 1581 O O . ASP A 1 196 ? -1.266 17.687 -19.529 1.00 90.81 196 ASP A O 1
ATOM 1585 N N . VAL A 1 197 ? -0.842 15.544 -20.001 1.00 92.94 197 VAL A N 1
ATOM 1586 C CA . VAL A 1 197 ? -2.194 15.090 -19.658 1.00 92.94 197 VAL A CA 1
ATOM 1587 C C . VAL A 1 197 ? -2.364 14.933 -18.144 1.00 92.94 197 VAL A C 1
ATOM 1589 O O . VAL A 1 197 ? -1.782 14.054 -17.510 1.00 92.94 197 VAL A O 1
ATOM 1592 N N . THR A 1 198 ? -3.254 15.707 -17.536 1.00 92.94 198 THR A N 1
ATOM 1593 C CA . THR A 1 198 ? -3.638 15.493 -16.132 1.00 92.94 198 THR A CA 1
ATOM 1594 C C . THR A 1 198 ? -4.628 14.333 -16.013 1.00 92.94 198 THR A C 1
ATOM 1596 O O . THR A 1 198 ? -5.700 14.358 -16.618 1.00 92.94 198 THR A O 1
ATOM 1599 N N . ILE A 1 199 ? -4.297 13.327 -15.197 1.00 91.62 199 ILE A N 1
ATOM 1600 C CA . ILE A 1 199 ? -5.206 12.211 -14.903 1.00 91.62 199 ILE A CA 1
ATOM 1601 C C . ILE A 1 199 ? -6.360 12.692 -14.023 1.00 91.62 199 ILE A C 1
ATOM 1603 O O . ILE A 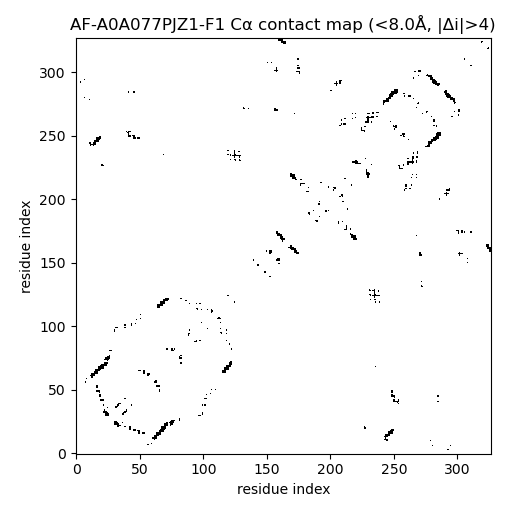1 199 ? -6.134 13.183 -12.916 1.00 91.62 199 ILE A O 1
ATOM 1607 N N . ARG A 1 200 ? -7.593 12.526 -14.511 1.00 89.25 200 ARG A N 1
ATOM 1608 C CA . ARG A 1 200 ? -8.819 12.875 -13.782 1.00 89.25 200 ARG A CA 1
ATOM 1609 C C . ARG A 1 200 ? -9.190 11.770 -12.799 1.00 89.25 200 ARG A C 1
ATOM 1611 O O . ARG A 1 200 ? -9.073 10.595 -13.133 1.00 89.25 200 ARG A O 1
ATOM 1618 N N . ASP A 1 201 ? -9.701 12.144 -11.628 1.00 86.00 201 ASP A N 1
ATOM 1619 C CA . ASP A 1 201 ? -10.123 11.169 -10.613 1.00 86.00 201 ASP A CA 1
ATOM 1620 C C . ASP A 1 201 ? -11.257 10.260 -11.112 1.00 86.00 201 ASP A C 1
ATOM 1622 O O . ASP A 1 201 ? -11.262 9.072 -10.810 1.00 86.00 201 ASP A O 1
ATOM 1626 N N . SER A 1 202 ? -12.143 10.763 -11.979 1.00 88.62 202 SER A N 1
ATOM 1627 C CA . SER A 1 202 ? -13.204 9.951 -12.589 1.00 88.62 202 SER A CA 1
ATOM 1628 C C . SER A 1 202 ? -12.685 8.788 -13.442 1.00 88.62 202 SER A C 1
ATOM 1630 O O . SER A 1 202 ? -13.383 7.793 -13.592 1.00 88.62 202 SER A O 1
ATOM 1632 N N . TRP A 1 203 ? -11.463 8.866 -13.982 1.00 92.56 203 TRP A N 1
ATOM 1633 C CA . TRP A 1 203 ? -10.867 7.759 -14.739 1.00 92.56 203 TRP A CA 1
ATOM 1634 C C . TRP A 1 203 ? -10.374 6.628 -13.836 1.00 92.56 203 TRP A C 1
ATOM 1636 O O . TRP A 1 203 ? -10.241 5.497 -14.288 1.00 92.56 203 TRP A O 1
ATOM 1646 N N . LEU A 1 204 ? -10.114 6.904 -12.558 1.00 92.00 204 LEU A N 1
ATOM 1647 C CA . LEU A 1 204 ? -9.522 5.940 -11.624 1.00 92.00 204 LEU A CA 1
ATOM 1648 C C . LEU A 1 204 ? -10.524 4.897 -11.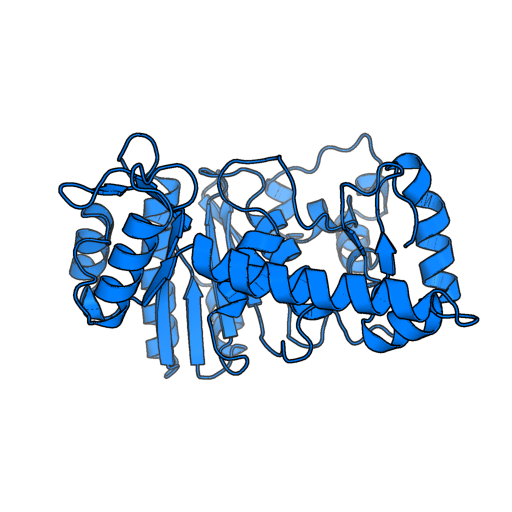138 1.00 92.00 204 LEU A C 1
ATOM 1650 O O . LEU A 1 204 ? -10.131 3.836 -10.660 1.00 92.00 204 LEU A O 1
ATOM 1654 N N . LYS A 1 205 ? -11.819 5.171 -11.307 1.00 90.12 205 LYS A N 1
ATOM 1655 C CA . LYS A 1 205 ? -12.889 4.201 -11.077 1.00 90.12 205 LYS A CA 1
ATOM 1656 C C . LYS A 1 205 ? -12.772 2.982 -11.992 1.00 90.12 205 LYS A C 1
ATOM 1658 O O . LYS A 1 205 ? -13.069 1.868 -11.554 1.00 90.12 205 LYS A O 1
ATOM 1663 N N . ASP A 1 206 ? -12.376 3.217 -13.239 1.00 91.50 206 ASP A N 1
ATOM 1664 C CA . ASP A 1 206 ? -12.290 2.196 -14.284 1.00 91.50 206 ASP A CA 1
ATOM 1665 C C . ASP A 1 206 ? -10.837 1.758 -14.516 1.00 91.50 206 ASP A C 1
ATOM 1667 O O . ASP A 1 206 ? -10.574 0.581 -14.747 1.00 91.50 206 ASP A O 1
ATOM 1671 N N . LEU A 1 207 ? -9.884 2.681 -14.353 1.00 94.31 207 LEU A N 1
ATOM 1672 C CA . LEU A 1 207 ? -8.445 2.456 -14.492 1.00 94.31 207 LEU A CA 1
ATOM 1673 C C . LEU A 1 207 ? -7.689 2.864 -13.210 1.00 94.31 207 LEU A C 1
ATOM 1675 O O . LEU A 1 207 ? -6.948 3.852 -13.193 1.00 94.31 207 LEU A O 1
ATOM 1679 N N . PRO A 1 208 ? -7.817 2.105 -12.111 1.00 92.31 208 PRO A N 1
ATOM 1680 C CA . PRO A 1 208 ? -7.206 2.446 -10.819 1.00 92.31 208 PRO A CA 1
ATOM 1681 C C . PRO A 1 208 ? -5.668 2.435 -10.837 1.00 92.31 208 PRO A C 1
ATOM 1683 O O . PRO A 1 208 ? -5.025 3.047 -9.985 1.00 92.31 208 PRO A O 1
ATOM 1686 N N . PHE A 1 209 ? -5.053 1.773 -11.822 1.00 94.88 209 PHE A N 1
ATOM 1687 C CA . PHE A 1 209 ? -3.600 1.747 -12.010 1.00 94.88 209 PHE A CA 1
ATOM 1688 C C . PHE A 1 209 ? -3.071 2.900 -12.883 1.00 94.88 209 PHE A C 1
ATOM 1690 O O . PHE A 1 209 ? -1.859 3.024 -13.065 1.00 94.88 209 PHE A O 1
ATOM 1697 N N . LEU A 1 210 ? -3.935 3.776 -13.401 1.00 95.19 210 LEU A N 1
ATOM 1698 C CA . LEU A 1 210 ? -3.571 4.769 -14.415 1.00 95.19 210 LEU A CA 1
ATOM 1699 C C . LEU A 1 210 ? -2.474 5.741 -13.950 1.00 95.19 210 LEU A C 1
ATOM 1701 O O . LEU A 1 210 ? -1.464 5.914 -14.634 1.00 95.19 210 LEU A O 1
ATOM 1705 N N . LYS A 1 211 ? -2.615 6.344 -12.758 1.00 92.56 211 LYS A N 1
ATOM 1706 C CA . LYS A 1 211 ? -1.615 7.299 -12.229 1.00 92.56 211 LYS A CA 1
ATOM 1707 C C . LYS A 1 211 ? -0.249 6.642 -11.994 1.00 92.56 211 LYS A C 1
ATOM 1709 O O . LYS A 1 211 ? 0.780 7.287 -12.214 1.00 92.56 211 LYS A O 1
ATOM 1714 N N . ILE A 1 212 ? -0.219 5.376 -11.566 1.00 92.94 212 ILE A N 1
ATOM 1715 C CA . ILE A 1 212 ? 1.036 4.648 -11.335 1.00 92.94 212 ILE A CA 1
ATOM 1716 C C . ILE A 1 212 ? 1.658 4.135 -12.639 1.00 92.94 212 ILE A C 1
ATOM 1718 O O . ILE A 1 212 ? 2.871 4.218 -12.782 1.00 92.94 212 ILE A O 1
ATOM 1722 N N . LYS A 1 213 ? 0.874 3.692 -13.624 1.00 94.56 213 LYS A N 1
ATOM 1723 C CA . LYS A 1 213 ? 1.404 3.304 -14.944 1.00 94.56 213 LYS A CA 1
ATOM 1724 C C . LYS A 1 213 ? 1.916 4.501 -15.746 1.00 94.56 213 LYS A C 1
ATOM 1726 O O . LYS A 1 213 ? 2.891 4.367 -16.478 1.00 94.56 213 LYS A O 1
ATOM 1731 N N . LYS A 1 214 ? 1.333 5.689 -15.542 1.00 92.38 214 LYS A N 1
ATOM 1732 C CA . LYS A 1 214 ? 1.864 6.952 -16.080 1.00 92.38 214 LYS A CA 1
ATOM 1733 C C . LYS A 1 214 ? 3.224 7.331 -15.484 1.00 92.38 214 LYS A C 1
ATOM 1735 O O . LYS A 1 214 ? 4.066 7.904 -16.164 1.00 92.38 214 LYS A O 1
ATOM 1740 N N . ASN A 1 215 ? 3.449 7.013 -14.209 1.00 89.62 215 ASN A N 1
ATOM 1741 C CA . ASN A 1 215 ? 4.717 7.247 -13.517 1.00 89.62 215 ASN A CA 1
ATOM 1742 C C . ASN A 1 215 ? 5.269 5.917 -12.985 1.00 89.62 215 ASN A C 1
ATOM 1744 O O . ASN A 1 215 ? 5.161 5.659 -11.780 1.00 89.62 215 ASN A O 1
ATOM 1748 N N . PRO A 1 216 ? 5.863 5.079 -13.860 1.00 92.31 216 PRO A N 1
ATOM 1749 C CA . PRO A 1 216 ? 6.134 3.664 -13.597 1.00 92.31 216 PRO A CA 1
ATOM 1750 C C . PRO A 1 216 ? 7.376 3.429 -12.718 1.00 92.31 216 PRO A C 1
ATOM 1752 O O . PRO A 1 216 ? 8.065 2.414 -12.830 1.00 92.31 216 PRO A O 1
ATOM 1755 N N . PHE A 1 217 ? 7.678 4.371 -11.826 1.00 92.50 217 PHE A N 1
ATOM 1756 C CA . PHE A 1 217 ? 8.756 4.293 -10.851 1.00 92.50 217 PHE A CA 1
ATOM 1757 C C . PHE A 1 217 ? 8.173 4.411 -9.449 1.00 92.50 217 PHE A C 1
ATOM 1759 O O . PHE A 1 217 ? 7.542 5.408 -9.097 1.00 92.50 217 PHE A O 1
ATOM 1766 N N . VAL A 1 218 ? 8.407 3.387 -8.638 1.00 93.06 218 VAL A N 1
ATOM 1767 C CA . VAL A 1 218 ? 8.011 3.357 -7.235 1.00 93.06 218 VAL A CA 1
ATOM 1768 C C . VAL A 1 218 ? 9.179 3.848 -6.399 1.00 93.06 218 VAL A C 1
ATOM 1770 O O . VAL A 1 218 ? 10.089 3.074 -6.109 1.00 93.06 218 VAL A O 1
ATOM 1773 N N . ASN A 1 219 ? 9.178 5.118 -5.998 1.00 91.00 219 ASN A N 1
ATOM 1774 C CA . ASN A 1 219 ? 10.134 5.584 -4.996 1.00 91.00 219 ASN A CA 1
ATOM 1775 C C . ASN A 1 219 ? 9.653 5.107 -3.621 1.00 91.00 219 ASN A C 1
ATOM 1777 O O . ASN A 1 219 ? 8.513 5.359 -3.235 1.00 91.00 219 ASN A O 1
ATOM 1781 N N . LEU A 1 220 ? 10.496 4.400 -2.866 1.00 88.25 220 LEU A N 1
ATOM 1782 C CA . LEU A 1 220 ? 10.041 3.788 -1.611 1.00 88.25 220 LEU A CA 1
ATOM 1783 C C . LEU A 1 220 ? 9.749 4.814 -0.513 1.00 88.25 220 LEU A C 1
ATOM 1785 O O . LEU A 1 220 ? 8.824 4.629 0.279 1.00 88.25 220 LEU A O 1
ATOM 1789 N N . TYR A 1 221 ? 10.527 5.893 -0.484 1.00 82.69 221 TYR A N 1
ATOM 1790 C CA . TYR A 1 221 ? 10.367 7.002 0.445 1.00 82.69 221 TYR A CA 1
ATOM 1791 C C . TYR A 1 221 ? 10.070 8.267 -0.356 1.00 82.69 221 TYR A C 1
ATOM 1793 O O . TYR A 1 221 ? 10.960 8.849 -0.969 1.00 82.69 221 TYR A O 1
ATOM 1801 N N . GLU A 1 222 ? 8.802 8.666 -0.367 1.00 70.88 222 GLU A N 1
ATOM 1802 C CA . GLU A 1 222 ? 8.326 9.881 -1.026 1.00 70.88 222 GLU A CA 1
ATOM 1803 C C . GLU A 1 222 ? 7.921 10.906 0.031 1.00 70.88 222 GLU A C 1
ATOM 1805 O O . GLU A 1 222 ? 7.311 10.555 1.040 1.00 70.88 222 GLU A O 1
ATOM 1810 N N . SER A 1 223 ? 8.259 12.174 -0.202 1.00 56.44 223 SER A N 1
ATOM 1811 C CA . SER A 1 223 ? 7.899 13.303 0.664 1.00 56.44 223 SER A CA 1
ATOM 1812 C C . SER A 1 223 ? 6.509 13.888 0.364 1.00 56.44 223 SER A C 1
ATOM 1814 O O . SER A 1 223 ? 6.056 14.785 1.073 1.00 56.44 223 SER A O 1
ATOM 1816 N N . GLY A 1 224 ? 5.826 13.406 -0.683 1.00 47.12 224 GLY A N 1
ATOM 1817 C CA . GLY A 1 224 ? 4.511 13.893 -1.104 1.00 47.12 224 GLY A CA 1
ATOM 1818 C C . GLY A 1 224 ? 3.349 13.213 -0.371 1.00 47.12 224 GLY A C 1
ATOM 1819 O O . GLY A 1 224 ? 3.237 11.991 -0.391 1.00 47.12 224 GLY A O 1
ATOM 1820 N N . GLY A 1 225 ? 2.449 14.009 0.220 1.00 50.12 225 GLY A N 1
ATOM 1821 C CA . GLY A 1 225 ? 1.212 13.580 0.900 1.00 50.12 225 GLY A CA 1
ATOM 1822 C C . GLY A 1 225 ? 1.429 13.047 2.327 1.00 50.12 225 GLY A C 1
ATOM 1823 O O . GLY A 1 225 ? 2.430 12.399 2.613 1.00 50.12 225 GLY A O 1
ATOM 1824 N N . LYS A 1 226 ? 0.502 13.367 3.238 1.00 58.88 226 LYS A N 1
ATOM 1825 C CA . LYS A 1 226 ? 0.707 13.288 4.699 1.00 58.88 226 LYS A CA 1
ATOM 1826 C C . LYS A 1 226 ? 0.401 11.924 5.330 1.00 58.88 226 LYS A C 1
ATOM 1828 O O . LYS A 1 226 ? 0.779 11.724 6.480 1.00 58.88 226 LYS A O 1
ATOM 1833 N N . VAL A 1 227 ? -0.285 11.027 4.617 1.00 60.81 227 VAL A N 1
ATOM 1834 C CA . VAL A 1 227 ? -0.838 9.799 5.212 1.00 60.81 227 VAL A CA 1
ATOM 1835 C C . VAL A 1 227 ? 0.139 8.635 5.040 1.00 60.81 227 VAL A C 1
ATOM 1837 O O . VAL A 1 227 ? 0.772 8.220 6.002 1.00 60.81 227 VAL A O 1
ATOM 1840 N N . LEU A 1 228 ? 0.377 8.167 3.813 1.00 73.88 228 LEU A N 1
ATOM 1841 C CA . LEU A 1 228 ? 1.247 7.010 3.547 1.00 73.88 228 LEU A CA 1
ATOM 1842 C C . LEU A 1 228 ? 2.440 7.354 2.649 1.00 73.88 228 LEU A C 1
ATOM 1844 O O . LEU A 1 228 ? 2.379 8.261 1.827 1.00 73.88 228 LEU A O 1
ATOM 1848 N N . CYS A 1 229 ? 3.508 6.569 2.738 1.00 85.44 229 CYS A N 1
ATOM 1849 C CA . CYS A 1 229 ? 4.453 6.385 1.636 1.00 85.44 229 CYS A CA 1
ATOM 1850 C C . CYS A 1 229 ? 4.537 4.886 1.301 1.00 85.44 229 CYS A C 1
ATOM 1852 O O . CYS A 1 229 ? 4.135 4.062 2.134 1.00 85.44 229 CYS A O 1
ATOM 1854 N N . PRO A 1 230 ? 5.058 4.495 0.122 1.00 86.56 230 PRO A N 1
ATOM 1855 C CA . PRO A 1 230 ? 5.089 3.088 -0.285 1.00 86.56 230 PRO A CA 1
ATOM 1856 C C . PRO A 1 230 ? 5.781 2.175 0.733 1.00 86.56 230 PRO A C 1
ATOM 1858 O O . PRO A 1 230 ? 5.258 1.111 1.066 1.00 86.56 230 PRO A O 1
ATOM 1861 N N . ALA A 1 231 ? 6.910 2.607 1.304 1.00 89.50 231 ALA A N 1
ATOM 1862 C CA . ALA A 1 231 ? 7.603 1.855 2.350 1.00 89.50 231 ALA A CA 1
ATOM 1863 C C . ALA A 1 231 ? 6.779 1.708 3.637 1.00 89.50 231 ALA A C 1
ATOM 1865 O O . ALA A 1 231 ? 6.900 0.692 4.316 1.00 89.50 231 ALA A O 1
ATOM 1866 N N . THR A 1 232 ? 5.941 2.690 3.976 1.00 89.12 232 THR A N 1
ATOM 1867 C CA . THR A 1 232 ? 5.079 2.607 5.158 1.00 89.12 232 THR A CA 1
ATOM 1868 C C . THR A 1 232 ? 3.948 1.610 4.973 1.00 89.12 232 THR A C 1
ATOM 1870 O O . THR A 1 232 ? 3.730 0.799 5.872 1.00 89.12 232 THR A O 1
ATOM 1873 N N . TYR A 1 233 ? 3.279 1.609 3.817 1.00 92.56 233 TYR A N 1
ATOM 1874 C CA . TYR A 1 233 ? 2.255 0.599 3.547 1.00 92.56 233 TYR A CA 1
ATOM 1875 C C . TYR A 1 233 ? 2.873 -0.803 3.429 1.00 92.56 233 TYR A C 1
ATOM 1877 O O . TYR A 1 233 ? 2.356 -1.773 3.973 1.00 92.56 233 TYR A O 1
ATOM 1885 N N . SER A 1 234 ? 4.062 -0.910 2.832 1.00 93.62 234 SER A N 1
ATOM 1886 C CA . SER A 1 234 ? 4.812 -2.173 2.818 1.00 93.62 234 SER A CA 1
ATOM 1887 C C . SER A 1 234 ? 5.184 -2.653 4.229 1.00 93.62 234 SER A C 1
ATOM 1889 O O . SER A 1 234 ? 5.161 -3.849 4.527 1.00 93.62 234 SER A O 1
ATOM 1891 N N . GLY A 1 235 ? 5.522 -1.715 5.120 1.00 92.62 235 GLY A N 1
ATOM 1892 C CA . GLY A 1 235 ? 5.750 -1.964 6.542 1.00 92.62 235 GLY A CA 1
ATOM 1893 C C . GLY A 1 235 ? 4.514 -2.491 7.257 1.00 92.62 235 GLY A C 1
ATOM 1894 O O . GLY A 1 235 ? 4.639 -3.448 8.018 1.00 92.62 235 GLY A O 1
ATOM 1895 N N . LEU A 1 236 ? 3.338 -1.939 6.950 1.00 92.06 236 LEU A N 1
ATOM 1896 C CA . LEU A 1 236 ? 2.051 -2.440 7.429 1.00 92.06 236 LEU A CA 1
ATOM 1897 C C . LEU A 1 236 ? 1.844 -3.892 7.007 1.00 92.06 236 LEU A C 1
ATOM 1899 O O . LEU A 1 236 ? 1.659 -4.758 7.858 1.00 92.06 236 LEU A O 1
ATOM 1903 N N . LEU A 1 237 ? 1.957 -4.180 5.706 1.00 93.88 237 LEU A N 1
ATOM 1904 C CA . LEU A 1 237 ? 1.821 -5.542 5.182 1.00 93.88 237 LEU A CA 1
ATOM 1905 C C . LEU A 1 237 ? 2.809 -6.486 5.873 1.00 93.88 237 LEU A C 1
ATOM 1907 O O . LEU A 1 237 ? 2.455 -7.599 6.254 1.00 93.88 237 LEU A O 1
ATOM 1911 N N . SER A 1 238 ? 4.025 -6.019 6.141 1.00 91.00 238 SER A N 1
ATOM 1912 C CA . SER A 1 238 ? 5.036 -6.824 6.818 1.00 91.00 238 SER A CA 1
ATOM 1913 C C . SER A 1 238 ? 4.612 -7.295 8.216 1.00 91.00 238 SER A C 1
ATOM 1915 O O . SER A 1 238 ? 5.246 -8.210 8.715 1.00 91.00 238 SER A O 1
ATOM 1917 N N . HIS A 1 239 ? 3.591 -6.739 8.877 1.00 88.38 239 HIS A N 1
ATOM 1918 C CA . HIS A 1 239 ? 3.141 -7.233 10.188 1.00 88.38 239 HIS A CA 1
ATOM 1919 C C . HIS A 1 239 ? 2.492 -8.619 10.147 1.00 88.38 239 HIS A C 1
ATOM 1921 O O . HIS A 1 239 ? 2.658 -9.387 11.094 1.00 88.38 239 HIS A O 1
ATOM 1927 N N . TYR A 1 240 ? 1.807 -8.947 9.056 1.00 90.62 240 TYR A N 1
ATOM 1928 C CA . TYR A 1 240 ? 0.918 -10.108 8.988 1.00 90.62 240 TYR A CA 1
ATOM 1929 C C . TYR A 1 240 ? 1.581 -11.340 8.388 1.00 90.62 240 TYR A C 1
ATOM 1931 O O . TYR A 1 240 ? 2.692 -11.264 7.848 1.00 90.62 240 TYR A O 1
ATOM 1939 N N . ASN A 1 241 ? 0.889 -12.477 8.465 1.00 89.38 241 ASN A N 1
ATOM 1940 C CA . ASN A 1 241 ? 1.305 -13.690 7.779 1.00 89.38 241 ASN A CA 1
ATOM 1941 C C . ASN A 1 241 ? 1.063 -13.542 6.263 1.00 89.38 241 ASN A C 1
ATOM 1943 O O . ASN A 1 241 ? 0.144 -12.860 5.813 1.00 89.38 241 ASN A O 1
ATOM 1947 N N . ASN A 1 242 ? 1.900 -14.186 5.453 1.00 90.00 242 ASN A N 1
ATOM 1948 C CA . ASN A 1 242 ? 1.738 -14.252 4.002 1.00 90.00 242 ASN A CA 1
ATOM 1949 C C . ASN A 1 242 ? 0.570 -15.141 3.555 1.00 90.00 242 ASN A C 1
ATOM 1951 O O . ASN A 1 242 ? 0.177 -15.086 2.388 1.00 90.00 242 ASN A O 1
ATOM 1955 N N . ASP A 1 243 ? -0.017 -15.898 4.479 1.00 91.50 243 ASP A N 1
ATOM 1956 C CA . ASP A 1 243 ? -1.257 -16.636 4.247 1.00 91.50 243 ASP A CA 1
ATOM 1957 C C . ASP A 1 243 ? -2.503 -15.736 4.242 1.00 91.50 243 ASP A C 1
ATOM 1959 O O . ASP A 1 243 ? -3.507 -16.114 3.633 1.00 91.50 243 ASP A O 1
ATOM 1963 N N . ASP A 1 244 ? -2.423 -14.544 4.844 1.00 94.75 244 ASP A N 1
ATOM 1964 C CA . ASP A 1 244 ? -3.533 -13.597 4.955 1.00 94.75 244 ASP A CA 1
ATOM 1965 C C . ASP A 1 244 ? -3.624 -12.697 3.714 1.00 94.75 244 ASP A C 1
ATOM 1967 O O . ASP A 1 244 ? -2.702 -11.935 3.400 1.00 94.75 244 ASP A O 1
ATOM 1971 N N . ASP A 1 245 ? -4.762 -12.720 3.022 1.00 97.25 245 ASP A N 1
ATOM 1972 C CA . ASP A 1 245 ? -5.052 -11.714 1.997 1.00 97.25 245 ASP A CA 1
ATOM 1973 C C . ASP A 1 245 ? -5.406 -10.375 2.655 1.00 97.25 245 ASP A C 1
ATOM 1975 O O . ASP A 1 245 ? -5.804 -10.324 3.818 1.00 97.25 245 ASP A O 1
ATOM 1979 N N . HIS A 1 246 ? -5.218 -9.270 1.939 1.00 97.00 246 HIS A N 1
ATOM 1980 C CA . HIS A 1 246 ? -5.384 -7.931 2.504 1.00 97.00 246 HIS A CA 1
ATOM 1981 C C . HIS A 1 246 ? -6.393 -7.108 1.715 1.00 97.00 246 HIS A C 1
ATOM 1983 O O . HIS A 1 246 ? -6.412 -7.148 0.484 1.00 97.00 246 HIS A O 1
ATOM 1989 N N . ILE A 1 247 ? -7.192 -6.322 2.430 1.00 97.62 247 ILE A N 1
ATOM 1990 C CA . ILE A 1 247 ? -8.034 -5.275 1.861 1.00 97.62 247 ILE A CA 1
ATOM 1991 C C . ILE A 1 247 ? -7.584 -3.933 2.426 1.00 97.62 247 ILE A C 1
ATOM 1993 O O . ILE A 1 247 ? -7.655 -3.725 3.629 1.00 97.62 247 ILE A O 1
ATOM 1997 N N . ALA A 1 248 ? -7.145 -3.026 1.562 1.00 96.50 248 ALA A N 1
ATOM 1998 C CA . ALA A 1 248 ? -6.809 -1.650 1.902 1.00 96.50 248 ALA A CA 1
ATOM 1999 C C . ALA A 1 248 ? -8.040 -0.758 1.720 1.00 96.50 248 ALA A C 1
ATOM 2001 O O . ALA A 1 248 ? -8.574 -0.700 0.610 1.00 96.50 248 ALA A O 1
ATOM 2002 N N . VAL A 1 249 ? -8.474 -0.042 2.756 1.00 96.38 249 VAL A N 1
ATOM 2003 C CA . VAL A 1 249 ? -9.638 0.854 2.687 1.00 96.38 249 VAL A CA 1
ATOM 2004 C C . VAL A 1 249 ? -9.240 2.261 3.108 1.00 96.38 249 VAL A C 1
ATOM 2006 O O . VAL A 1 249 ? -8.898 2.500 4.266 1.00 96.38 249 VAL A O 1
ATOM 2009 N N . TYR A 1 250 ? -9.289 3.193 2.159 1.00 94.44 250 TYR A N 1
ATOM 2010 C CA . TYR A 1 250 ? -8.799 4.560 2.343 1.00 94.44 250 TYR A CA 1
ATOM 2011 C C . TYR A 1 250 ? -9.635 5.575 1.563 1.00 94.44 250 TYR A C 1
ATOM 2013 O O . TYR A 1 250 ? -10.338 5.214 0.621 1.00 94.44 250 TYR A O 1
ATOM 2021 N N . SER A 1 251 ? -9.518 6.858 1.909 1.00 92.50 251 SER A N 1
ATOM 2022 C CA . SER A 1 251 ? -10.252 7.947 1.262 1.00 92.50 251 SER A CA 1
ATOM 2023 C C . SER A 1 251 ? -9.326 8.976 0.620 1.00 92.50 251 SER A C 1
ATOM 2025 O O . SER A 1 251 ? -8.365 9.441 1.238 1.00 92.50 251 SER A O 1
ATOM 2027 N N . ARG A 1 252 ? -9.649 9.403 -0.611 1.00 90.56 252 ARG A N 1
ATOM 2028 C CA . ARG A 1 252 ? -8.959 10.528 -1.272 1.00 90.56 252 ARG A CA 1
ATOM 2029 C C . ARG A 1 252 ? -9.220 11.873 -0.589 1.00 90.56 252 ARG A C 1
ATOM 2031 O O . ARG A 1 252 ? -8.481 12.820 -0.858 1.00 90.56 252 ARG A O 1
ATOM 2038 N N . ARG A 1 253 ? -10.211 11.950 0.311 1.00 89.44 253 ARG A N 1
ATOM 2039 C CA . ARG A 1 253 ? -10.469 13.135 1.149 1.00 89.44 253 ARG A CA 1
ATOM 2040 C C . ARG A 1 253 ? -9.311 13.411 2.116 1.00 89.44 253 ARG A C 1
ATOM 2042 O O . ARG A 1 253 ? -9.052 14.569 2.428 1.00 89.44 253 ARG A O 1
ATOM 2049 N N . ASP A 1 254 ? -8.602 12.365 2.543 1.00 88.19 254 ASP A N 1
ATOM 2050 C CA . ASP A 1 254 ? -7.494 12.469 3.504 1.00 88.19 254 ASP A CA 1
ATOM 2051 C C . ASP A 1 254 ? -6.138 12.616 2.813 1.00 88.19 254 ASP A C 1
ATOM 2053 O O . ASP A 1 254 ? -5.258 13.353 3.267 1.00 88.19 254 ASP A O 1
ATOM 2057 N N . ASP A 1 255 ? -5.966 11.924 1.687 1.00 88.38 255 ASP A N 1
ATOM 2058 C CA . ASP A 1 255 ? -4.781 12.023 0.845 1.00 88.38 255 ASP A CA 1
ATOM 2059 C C . ASP A 1 255 ? -5.162 11.773 -0.626 1.00 88.38 255 ASP A C 1
ATOM 2061 O O . ASP A 1 255 ? -5.476 10.637 -0.999 1.00 88.38 255 ASP A O 1
ATOM 2065 N N . PRO A 1 256 ? -5.097 12.806 -1.494 1.00 88.38 256 PRO A N 1
ATOM 2066 C CA . PRO A 1 256 ? -5.439 12.690 -2.911 1.00 88.38 256 PRO A CA 1
ATOM 2067 C C . PRO A 1 256 ? -4.640 11.639 -3.686 1.00 88.38 256 PRO A C 1
ATOM 2069 O O . PRO A 1 256 ? -5.035 11.303 -4.802 1.00 88.38 256 PRO A O 1
ATOM 2072 N N . PHE A 1 257 ? -3.535 11.130 -3.132 1.00 88.75 257 PHE A N 1
ATOM 2073 C CA . PHE A 1 257 ? -2.656 10.133 -3.747 1.00 88.75 257 PHE A CA 1
ATOM 2074 C C . PHE A 1 257 ? -2.683 8.768 -3.035 1.00 88.75 257 PHE A C 1
ATOM 2076 O O . PHE A 1 257 ? -1.809 7.926 -3.265 1.00 88.75 257 PHE A O 1
ATOM 2083 N N . VAL A 1 258 ? -3.630 8.539 -2.117 1.00 90.06 258 VAL A N 1
ATOM 2084 C CA . VAL A 1 258 ? -3.620 7.348 -1.250 1.00 90.06 258 VAL A CA 1
ATOM 2085 C C . VAL A 1 258 ? -3.722 6.034 -2.024 1.00 90.06 258 VAL A C 1
ATOM 2087 O O . VAL A 1 258 ? -3.002 5.090 -1.704 1.00 90.06 258 VAL A O 1
ATOM 2090 N N . GLY A 1 259 ? -4.531 5.985 -3.088 1.00 92.31 259 GLY A N 1
ATOM 2091 C CA . GLY A 1 259 ? -4.662 4.790 -3.924 1.00 92.31 259 GLY A CA 1
ATOM 2092 C C . GLY A 1 259 ? -3.347 4.402 -4.590 1.00 92.31 259 GLY A C 1
ATOM 2093 O O . GLY A 1 259 ? -2.942 3.242 -4.584 1.00 92.31 259 GLY A O 1
ATOM 2094 N N . GLU A 1 260 ? -2.611 5.386 -5.099 1.00 92.62 260 GLU A N 1
ATOM 2095 C CA . GLU A 1 260 ? -1.313 5.151 -5.722 1.00 92.62 260 GLU A CA 1
ATOM 2096 C C . GLU A 1 260 ? -0.291 4.686 -4.684 1.00 92.62 260 GLU A C 1
ATOM 2098 O O . GLU A 1 260 ? 0.498 3.786 -4.958 1.00 92.62 260 GLU A O 1
ATOM 2103 N N . LYS A 1 261 ? -0.310 5.265 -3.481 1.00 92.00 261 LYS A N 1
ATOM 2104 C CA . LYS A 1 261 ? 0.602 4.909 -2.384 1.00 92.00 261 LYS A CA 1
ATOM 2105 C C . LYS A 1 261 ? 0.396 3.481 -1.890 1.00 92.00 261 LYS A C 1
ATOM 2107 O O . LYS A 1 261 ? 1.386 2.783 -1.665 1.00 92.00 261 LYS A O 1
ATOM 2112 N N . VAL A 1 262 ? -0.856 3.045 -1.762 1.00 93.94 262 VAL A N 1
ATOM 2113 C CA . VAL A 1 262 ? -1.215 1.666 -1.405 1.00 93.94 262 VAL A CA 1
ATOM 2114 C C . VAL A 1 262 ? -0.718 0.702 -2.482 1.00 93.94 262 VAL A C 1
ATOM 2116 O O . VAL A 1 262 ? 0.075 -0.187 -2.168 1.00 93.94 262 VAL A O 1
ATOM 2119 N N . ILE A 1 263 ? -1.069 0.922 -3.756 1.00 95.12 263 ILE A N 1
ATOM 2120 C CA . ILE A 1 263 ? -0.600 0.086 -4.879 1.00 95.12 263 ILE A CA 1
ATOM 2121 C C . ILE A 1 263 ? 0.931 0.016 -4.922 1.00 95.12 263 ILE A C 1
ATOM 2123 O O . ILE A 1 263 ? 1.508 -1.066 -5.032 1.00 95.12 263 ILE A O 1
ATOM 2127 N N . ARG A 1 264 ? 1.611 1.162 -4.803 1.00 94.81 264 ARG A N 1
ATOM 2128 C CA . ARG A 1 264 ? 3.078 1.247 -4.761 1.00 94.81 264 ARG A CA 1
ATOM 2129 C C . ARG A 1 264 ? 3.663 0.433 -3.609 1.00 94.81 264 ARG A C 1
ATOM 2131 O O . ARG A 1 264 ? 4.669 -0.245 -3.804 1.00 94.81 264 ARG A O 1
ATOM 2138 N N . GLY A 1 265 ? 3.043 0.484 -2.432 1.00 94.81 265 GLY A N 1
ATOM 2139 C CA . GLY A 1 265 ? 3.434 -0.329 -1.284 1.00 94.81 265 GLY A CA 1
ATOM 2140 C C . GLY A 1 265 ? 3.245 -1.825 -1.532 1.00 94.81 265 GLY A C 1
ATOM 2141 O O . GLY A 1 265 ? 4.155 -2.603 -1.271 1.00 94.81 265 GLY A O 1
ATOM 2142 N N . VAL A 1 266 ? 2.123 -2.238 -2.125 1.00 95.69 266 VAL A N 1
ATOM 2143 C CA . VAL A 1 266 ? 1.898 -3.645 -2.501 1.00 95.69 266 VAL A CA 1
ATOM 2144 C C . VAL A 1 266 ? 2.956 -4.124 -3.495 1.00 95.69 266 VAL A C 1
ATOM 2146 O O . VAL A 1 266 ? 3.523 -5.197 -3.307 1.00 95.69 266 VAL A O 1
ATOM 2149 N N . ILE A 1 267 ? 3.273 -3.329 -4.521 1.00 95.44 267 ILE A N 1
ATOM 2150 C CA . ILE A 1 267 ? 4.324 -3.652 -5.500 1.00 95.44 267 ILE A CA 1
ATOM 2151 C C . ILE A 1 267 ? 5.687 -3.773 -4.813 1.00 95.44 267 ILE A C 1
ATOM 2153 O O . ILE A 1 267 ? 6.417 -4.733 -5.059 1.00 95.44 267 ILE A O 1
ATOM 2157 N N . ALA A 1 268 ? 6.026 -2.832 -3.929 1.00 95.12 268 ALA A N 1
ATOM 2158 C CA . ALA A 1 268 ? 7.282 -2.853 -3.190 1.00 95.12 268 ALA A CA 1
ATOM 2159 C C . ALA A 1 268 ? 7.388 -4.074 -2.265 1.00 95.12 268 ALA A C 1
ATOM 2161 O O . ALA A 1 268 ? 8.429 -4.728 -2.261 1.00 95.12 268 ALA A O 1
ATOM 2162 N N . SER A 1 269 ? 6.331 -4.418 -1.526 1.00 94.81 269 SER A N 1
ATOM 2163 C CA . SER A 1 269 ? 6.266 -5.649 -0.732 1.00 94.81 269 SER A CA 1
ATOM 2164 C C . SER A 1 269 ? 6.388 -6.889 -1.602 1.00 94.81 269 SER A C 1
ATOM 2166 O O . SER A 1 269 ? 7.188 -7.758 -1.282 1.00 94.81 269 SER A O 1
ATOM 2168 N N . ASN A 1 270 ? 5.659 -6.957 -2.718 1.00 94.12 270 ASN A N 1
ATOM 2169 C CA . ASN A 1 270 ? 5.731 -8.096 -3.623 1.00 94.12 270 ASN A CA 1
ATOM 2170 C C . ASN A 1 270 ? 7.174 -8.299 -4.100 1.00 94.12 270 ASN A C 1
ATOM 2172 O O . ASN A 1 270 ? 7.717 -9.381 -3.932 1.00 94.12 270 ASN A O 1
ATOM 2176 N N . ILE A 1 271 ? 7.837 -7.250 -4.584 1.00 93.81 271 ILE A N 1
ATOM 2177 C CA . ILE A 1 271 ? 9.200 -7.346 -5.118 1.00 93.81 271 ILE A CA 1
ATOM 2178 C C . ILE A 1 271 ? 10.232 -7.614 -4.013 1.00 93.81 271 ILE A C 1
ATOM 2180 O O . ILE A 1 271 ? 11.078 -8.490 -4.164 1.00 93.81 271 ILE A O 1
ATOM 2184 N N . LEU A 1 272 ? 10.204 -6.869 -2.907 1.00 93.56 272 LEU A N 1
ATOM 2185 C CA . LEU A 1 272 ? 11.288 -6.892 -1.917 1.00 93.56 272 LEU A CA 1
ATOM 2186 C C . LEU A 1 272 ? 11.148 -7.985 -0.855 1.00 93.56 272 LEU A C 1
ATOM 2188 O O . LEU A 1 272 ? 12.164 -8.456 -0.334 1.00 93.56 272 LEU A O 1
ATOM 2192 N N . ASP A 1 273 ? 9.922 -8.375 -0.508 1.00 91.19 273 ASP A N 1
ATOM 2193 C CA . ASP A 1 273 ? 9.666 -9.471 0.419 1.00 91.19 273 ASP A CA 1
ATOM 2194 C C . ASP A 1 273 ? 9.519 -10.785 -0.364 1.00 91.19 273 ASP A C 1
ATOM 2196 O O . ASP A 1 273 ? 8.581 -11.015 -1.136 1.00 91.19 273 ASP A O 1
ATOM 2200 N N . LYS A 1 274 ? 10.507 -11.667 -0.183 1.00 84.50 274 LYS A N 1
ATOM 2201 C CA . LYS A 1 274 ? 10.597 -12.937 -0.911 1.00 84.50 274 LYS A CA 1
ATOM 2202 C C . LYS A 1 274 ? 9.401 -13.836 -0.642 1.00 84.50 274 LYS A C 1
ATOM 2204 O O . LYS A 1 274 ? 8.923 -14.478 -1.576 1.00 84.50 274 LYS A O 1
ATOM 2209 N N . ASP A 1 275 ? 8.903 -13.807 0.588 1.00 88.00 275 ASP A N 1
ATOM 2210 C CA . ASP A 1 275 ? 7.837 -14.688 1.052 1.00 88.00 275 ASP A CA 1
ATOM 2211 C C . ASP A 1 275 ? 6.446 -14.099 0.770 1.00 88.00 275 ASP A C 1
ATOM 2213 O O . ASP A 1 275 ? 5.430 -14.760 1.000 1.00 88.00 275 ASP A O 1
ATOM 2217 N N . PHE A 1 276 ? 6.382 -12.867 0.247 1.00 90.94 276 PHE A N 1
ATOM 2218 C CA . PHE A 1 276 ? 5.127 -12.211 -0.088 1.00 90.94 276 PHE A CA 1
ATOM 2219 C C . PHE A 1 276 ? 4.333 -13.042 -1.092 1.00 90.94 276 PHE A C 1
ATOM 2221 O O . PHE A 1 276 ? 4.771 -13.263 -2.226 1.00 90.94 276 PHE A O 1
ATOM 2228 N N . SER A 1 277 ? 3.144 -13.475 -0.675 1.00 90.50 277 SER A N 1
ATOM 2229 C CA . SER A 1 277 ? 2.290 -14.364 -1.460 1.00 90.50 277 SER A CA 1
ATOM 2230 C C . SER A 1 277 ? 0.803 -14.012 -1.362 1.00 90.50 277 SER A C 1
ATOM 2232 O O . SER A 1 277 ? -0.047 -14.870 -1.580 1.00 90.50 277 SER A O 1
ATOM 2234 N N . ARG A 1 278 ? 0.473 -12.754 -1.067 1.00 92.44 278 ARG A N 1
ATOM 2235 C CA . ARG A 1 278 ? -0.889 -12.303 -0.743 1.00 92.44 278 ARG A CA 1
ATOM 2236 C C . ARG A 1 278 ? -1.600 -11.725 -1.954 1.00 92.44 278 ARG A C 1
ATOM 2238 O O . ARG A 1 278 ? -0.959 -11.103 -2.802 1.00 92.44 278 ARG A O 1
ATOM 2245 N N . ASN A 1 279 ? -2.918 -11.868 -2.000 1.00 95.06 279 ASN A N 1
ATOM 2246 C CA . ASN A 1 279 ? -3.746 -10.985 -2.808 1.00 95.06 279 ASN A CA 1
ATOM 2247 C C . ASN A 1 279 ? -4.029 -9.708 -2.013 1.00 95.06 279 ASN A C 1
ATOM 2249 O O . ASN A 1 279 ? -4.326 -9.756 -0.816 1.00 95.06 279 ASN A O 1
ATOM 2253 N N . CYS A 1 280 ? -3.954 -8.568 -2.688 1.00 96.56 280 CYS A N 1
ATOM 2254 C CA . CYS A 1 280 ? -4.261 -7.270 -2.105 1.00 96.56 280 CYS A CA 1
ATOM 2255 C C . CYS A 1 280 ? -5.383 -6.620 -2.902 1.00 96.56 280 CYS A C 1
ATOM 2257 O O . CYS A 1 280 ? -5.188 -6.239 -4.056 1.00 96.56 280 CYS A O 1
ATOM 2259 N N . LEU A 1 281 ? -6.551 -6.506 -2.281 1.00 97.06 281 LEU A N 1
ATOM 2260 C CA . L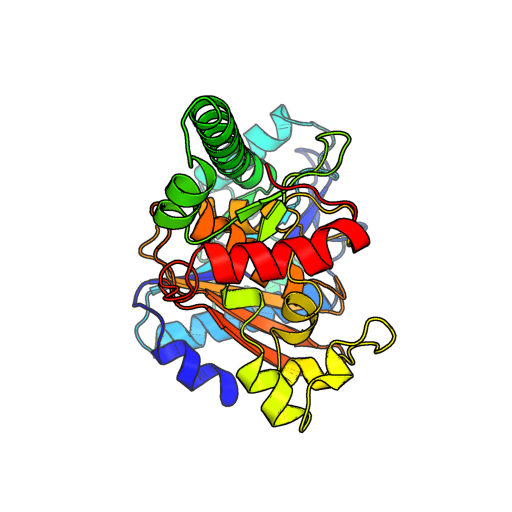EU A 1 281 ? -7.663 -5.703 -2.764 1.00 97.06 281 LEU A CA 1
ATOM 2261 C C . LEU A 1 281 ? -7.514 -4.288 -2.205 1.00 97.06 281 LEU A C 1
ATOM 2263 O O . LEU A 1 281 ? -7.188 -4.094 -1.040 1.00 97.06 281 LEU A O 1
ATOM 2267 N N . GLN A 1 282 ? -7.784 -3.293 -3.024 1.00 95.56 282 GLN A N 1
ATOM 2268 C CA . GLN A 1 282 ? -7.857 -1.902 -2.624 1.00 95.56 282 GLN A CA 1
ATOM 2269 C C . GLN A 1 282 ? -9.269 -1.387 -2.878 1.00 95.56 282 GLN A C 1
ATOM 2271 O O . GLN A 1 282 ? -9.838 -1.611 -3.948 1.00 95.56 282 GLN A O 1
ATOM 2276 N N . VAL A 1 283 ? -9.792 -0.660 -1.896 1.00 96.12 283 VAL A N 1
ATOM 2277 C CA . VAL A 1 283 ? -11.055 0.069 -1.932 1.00 96.12 283 VAL A CA 1
ATOM 2278 C C . VAL A 1 283 ? -10.752 1.526 -1.595 1.00 96.12 283 VAL A C 1
ATOM 2280 O O . VAL A 1 283 ? -10.591 1.874 -0.425 1.00 96.12 283 VAL A O 1
ATOM 2283 N N . ILE A 1 284 ? -10.651 2.380 -2.616 1.00 94.81 284 ILE A N 1
ATOM 2284 C CA . ILE A 1 284 ? -10.482 3.822 -2.405 1.00 94.81 284 ILE A CA 1
ATOM 2285 C C . ILE A 1 284 ? -11.818 4.522 -2.556 1.00 94.81 284 ILE A C 1
ATOM 2287 O O . ILE A 1 284 ? -12.497 4.399 -3.575 1.00 94.81 284 ILE A O 1
ATOM 2291 N N . LEU A 1 285 ? -12.171 5.276 -1.527 1.00 92.75 285 LEU A N 1
ATOM 2292 C CA . LEU A 1 285 ? -13.325 6.152 -1.501 1.00 92.75 285 LEU A CA 1
ATOM 2293 C C . LEU A 1 285 ? -12.928 7.470 -2.164 1.00 92.75 285 LEU A C 1
ATOM 2295 O O . LEU A 1 285 ? -12.079 8.214 -1.661 1.00 92.75 285 LEU A O 1
ATOM 2299 N N . SER A 1 286 ? -13.507 7.728 -3.330 1.00 86.12 286 SER A N 1
ATOM 2300 C CA . SER A 1 286 ? -13.283 8.973 -4.057 1.00 86.12 286 SER A CA 1
ATOM 2301 C C . SER A 1 286 ? -14.013 10.150 -3.397 1.00 86.12 286 SER A C 1
ATOM 2303 O O . SER A 1 286 ? -14.878 9.988 -2.534 1.00 86.12 286 SER A O 1
ATOM 2305 N N . ASN A 1 287 ? -13.696 11.364 -3.848 1.00 78.25 287 ASN A N 1
ATOM 2306 C CA . ASN A 1 287 ? -14.390 12.581 -3.418 1.00 78.25 287 ASN A CA 1
ATOM 2307 C C . ASN A 1 287 ? -15.839 12.677 -3.938 1.00 78.25 287 ASN A C 1
ATOM 2309 O O . ASN A 1 287 ? -16.578 13.545 -3.487 1.00 78.25 287 ASN A O 1
ATOM 2313 N N . TYR A 1 288 ? -16.244 11.798 -4.860 1.00 74.19 288 TYR A N 1
ATOM 2314 C CA . TYR A 1 288 ? -17.555 11.806 -5.522 1.00 74.19 288 TYR A CA 1
ATOM 2315 C C . TYR A 1 288 ? -18.443 10.625 -5.099 1.00 74.19 288 TYR A C 1
ATOM 2317 O O . TYR A 1 288 ? -19.335 10.228 -5.841 1.00 74.19 288 TYR A O 1
ATOM 2325 N N . ASP A 1 289 ? -18.154 10.023 -3.942 1.00 68.31 289 ASP A N 1
ATOM 2326 C CA . ASP A 1 289 ? -18.837 8.837 -3.399 1.00 68.31 289 ASP A CA 1
ATOM 2327 C C . ASP A 1 289 ? -18.790 7.591 -4.309 1.00 68.31 289 ASP A C 1
ATOM 2329 O O . ASP A 1 289 ? -19.485 6.599 -4.088 1.00 68.31 289 ASP A O 1
ATOM 2333 N N . GLU A 1 290 ? -17.896 7.590 -5.300 1.00 82.38 290 GLU A N 1
ATOM 2334 C CA . GLU A 1 290 ? -17.564 6.410 -6.095 1.00 82.38 290 GLU A CA 1
ATOM 2335 C C . GLU A 1 290 ? -16.407 5.625 -5.465 1.00 82.38 290 GLU A C 1
ATOM 2337 O O . GLU A 1 290 ? -15.521 6.196 -4.822 1.00 82.38 290 GLU A O 1
ATOM 2342 N N . GLN A 1 291 ? -16.405 4.307 -5.680 1.00 89.50 291 GLN A N 1
ATOM 2343 C CA . GLN A 1 291 ? -15.341 3.410 -5.232 1.00 89.50 291 GLN A CA 1
ATOM 2344 C C . GLN A 1 291 ? -14.399 3.075 -6.387 1.00 89.50 291 GLN A C 1
ATOM 2346 O O . GLN A 1 291 ? -14.833 2.545 -7.415 1.00 89.50 291 GLN A O 1
ATOM 2351 N N . GLU A 1 292 ? -13.110 3.316 -6.179 1.00 92.62 292 GLU A N 1
ATOM 2352 C CA . GLU A 1 292 ? -12.040 2.802 -7.028 1.00 92.62 292 GLU A CA 1
ATOM 2353 C C . GLU A 1 292 ? -11.605 1.452 -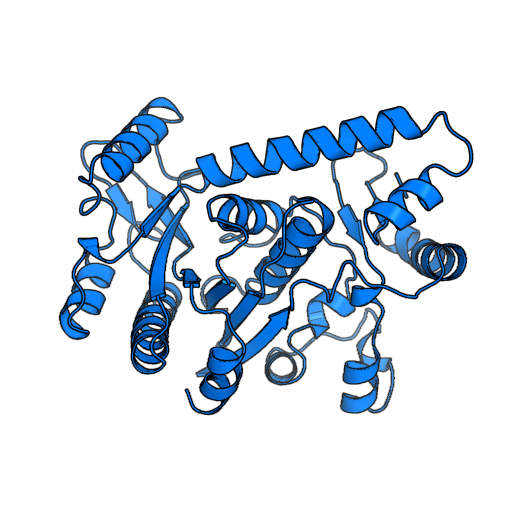6.463 1.00 92.62 292 GLU A C 1
ATOM 2355 O O . GLU A 1 292 ? -11.144 1.351 -5.320 1.00 92.62 292 GLU A O 1
ATOM 2360 N N . LEU A 1 293 ? -11.790 0.400 -7.255 1.00 94.19 293 LEU A N 1
ATOM 2361 C CA . LEU A 1 293 ? -11.522 -0.972 -6.845 1.00 94.19 293 LEU A CA 1
ATOM 2362 C C . LEU A 1 293 ? -10.373 -1.519 -7.678 1.00 94.19 293 LEU A C 1
ATOM 2364 O O . LEU A 1 293 ? -10.458 -1.538 -8.901 1.00 94.19 293 LEU A O 1
ATOM 2368 N N . SER A 1 294 ? -9.320 -2.007 -7.029 1.00 93.94 294 SER A N 1
ATOM 2369 C CA . SER A 1 294 ? -8.237 -2.714 -7.720 1.00 93.94 294 SER A CA 1
ATOM 2370 C C . SER A 1 294 ? -7.794 -3.936 -6.941 1.00 93.94 294 SER A C 1
ATOM 2372 O O . SER A 1 294 ? -7.870 -3.956 -5.718 1.00 93.94 294 SER A O 1
ATOM 2374 N N . ILE A 1 295 ? -7.333 -4.967 -7.645 1.00 94.62 295 ILE A N 1
ATOM 2375 C CA . ILE A 1 295 ? -6.765 -6.159 -7.024 1.00 94.62 295 ILE A CA 1
ATOM 2376 C C . ILE A 1 295 ? -5.409 -6.461 -7.647 1.00 94.62 295 ILE A C 1
ATOM 2378 O O . ILE A 1 295 ? -5.267 -6.492 -8.868 1.00 94.62 295 ILE A O 1
ATOM 2382 N N . ILE A 1 296 ? -4.413 -6.691 -6.798 1.00 93.88 296 ILE A N 1
ATOM 2383 C CA . ILE A 1 296 ? -3.121 -7.243 -7.196 1.00 93.88 296 ILE A CA 1
ATOM 2384 C C . ILE A 1 296 ? -3.060 -8.648 -6.623 1.00 93.88 296 ILE A C 1
ATOM 2386 O O . ILE A 1 296 ? -2.992 -8.834 -5.406 1.00 93.88 296 ILE A O 1
ATOM 2390 N N . CYS A 1 297 ? -3.107 -9.645 -7.499 1.00 91.38 297 CYS A N 1
ATOM 2391 C CA . CYS A 1 297 ? -2.946 -11.031 -7.092 1.00 91.38 297 CYS A CA 1
ATOM 2392 C C . CYS A 1 297 ? -1.468 -11.322 -6.810 1.00 91.38 297 CYS A C 1
ATOM 2394 O O . CYS A 1 297 ? -0.570 -10.722 -7.407 1.00 91.38 297 CYS A O 1
ATOM 2396 N N . LYS A 1 298 ? -1.209 -12.288 -5.928 1.00 84.00 298 LYS A N 1
ATOM 2397 C CA . LYS A 1 298 ? 0.140 -12.612 -5.427 1.00 84.00 298 LYS A CA 1
ATOM 2398 C C . LYS A 1 298 ? 1.227 -12.773 -6.496 1.00 84.00 298 LYS A C 1
ATOM 2400 O O . LYS A 1 298 ? 2.372 -12.387 -6.279 1.00 84.00 298 LYS A O 1
ATOM 2405 N N . ASP A 1 299 ? 0.856 -13.320 -7.648 1.00 81.50 299 ASP A N 1
ATOM 2406 C CA . ASP A 1 299 ? 1.781 -13.688 -8.718 1.00 81.50 299 ASP A CA 1
ATOM 2407 C C . ASP A 1 299 ? 1.890 -12.620 -9.817 1.00 81.50 299 ASP A C 1
ATOM 2409 O O . ASP A 1 299 ? 2.749 -12.736 -10.688 1.00 81.50 299 ASP A O 1
ATOM 2413 N N . THR A 1 300 ? 1.046 -11.582 -9.786 1.00 85.62 300 THR A N 1
ATOM 2414 C CA . THR A 1 300 ? 0.898 -10.615 -10.885 1.00 85.62 300 THR A CA 1
ATOM 2415 C C . THR A 1 300 ? 2.182 -9.834 -11.171 1.00 85.62 300 THR A C 1
ATOM 2417 O O . THR A 1 300 ? 2.456 -9.530 -12.326 1.00 85.62 300 THR A O 1
ATOM 2420 N N . ILE A 1 301 ? 2.974 -9.513 -10.141 1.00 86.12 301 ILE A N 1
ATOM 2421 C CA . ILE A 1 301 ? 4.179 -8.680 -10.289 1.00 86.12 301 ILE A CA 1
ATOM 2422 C C . ILE A 1 301 ? 5.432 -9.521 -10.586 1.00 86.12 301 ILE A C 1
ATOM 2424 O O . ILE A 1 301 ? 6.211 -9.166 -11.466 1.00 86.12 301 ILE A O 1
ATOM 2428 N N . LYS A 1 302 ? 5.628 -10.648 -9.882 1.00 75.31 302 LYS A N 1
ATOM 2429 C CA . LYS A 1 302 ? 6.824 -11.505 -10.028 1.00 75.31 302 LYS A CA 1
ATOM 2430 C C . LYS A 1 302 ? 6.854 -12.315 -11.329 1.00 75.31 302 LYS A C 1
ATOM 2432 O O . LYS A 1 302 ? 7.937 -12.589 -11.835 1.00 75.31 302 LYS A O 1
ATOM 2437 N N . LYS A 1 303 ? 5.701 -12.730 -11.870 1.00 68.75 303 LYS A N 1
ATOM 2438 C CA . LYS A 1 303 ? 5.631 -13.566 -13.084 1.00 68.75 303 LYS A CA 1
ATOM 2439 C C . LYS A 1 303 ? 5.526 -12.709 -14.344 1.00 68.75 303 LYS A C 1
ATOM 2441 O O . LYS A 1 303 ? 4.491 -12.689 -15.003 1.00 68.75 303 LYS A O 1
ATOM 2446 N N . THR A 1 304 ? 6.598 -11.997 -14.674 1.00 69.50 304 THR A N 1
ATOM 2447 C CA . THR A 1 304 ? 6.709 -11.313 -15.968 1.00 69.50 304 THR A CA 1
ATOM 2448 C C . THR A 1 304 ? 7.450 -12.183 -16.981 1.00 69.50 304 THR A C 1
ATOM 2450 O O . THR A 1 304 ? 8.522 -12.707 -16.689 1.00 69.50 304 THR A O 1
ATOM 2453 N N . ASN A 1 305 ? 6.876 -12.319 -18.179 1.00 76.75 305 ASN A N 1
ATOM 2454 C CA . ASN A 1 305 ? 7.521 -12.967 -19.327 1.00 76.75 305 ASN A CA 1
ATOM 2455 C C . ASN A 1 305 ? 8.345 -11.971 -20.165 1.00 76.75 305 ASN A C 1
ATOM 2457 O O . ASN A 1 305 ? 8.850 -12.340 -21.222 1.00 76.75 305 ASN A O 1
ATOM 2461 N N . GLU A 1 306 ? 8.434 -10.705 -19.746 1.00 88.12 306 GLU A N 1
ATOM 2462 C CA . GLU A 1 306 ? 9.158 -9.680 -20.497 1.00 88.12 306 GLU A CA 1
ATOM 2463 C C . GLU A 1 306 ? 10.674 -9.913 -20.429 1.00 88.12 306 GLU A C 1
ATOM 2465 O O . GLU A 1 306 ? 11.242 -10.053 -19.338 1.00 88.12 306 GLU A O 1
ATOM 2470 N N . ASP A 1 307 ? 11.325 -9.930 -21.598 1.00 92.81 307 ASP A N 1
ATOM 2471 C CA . ASP A 1 307 ? 12.774 -10.085 -21.700 1.00 92.81 307 ASP A CA 1
ATOM 2472 C C . ASP A 1 307 ? 13.506 -8.929 -21.009 1.00 92.81 307 ASP A C 1
ATOM 2474 O O . ASP A 1 307 ? 13.100 -7.765 -21.055 1.00 92.81 307 ASP A O 1
ATOM 2478 N N . PHE A 1 308 ? 14.630 -9.260 -20.375 1.00 93.50 308 PHE A N 1
ATOM 2479 C CA . PHE A 1 308 ? 15.436 -8.289 -19.646 1.00 93.50 308 PHE A CA 1
ATOM 2480 C C . PHE A 1 308 ? 15.913 -7.133 -20.532 1.00 93.50 308 PHE A C 1
ATOM 2482 O O . PHE A 1 308 ? 15.879 -5.987 -20.087 1.00 93.50 308 PHE A O 1
ATOM 2489 N N . ASN A 1 309 ? 16.382 -7.406 -21.753 1.00 94.44 309 ASN A N 1
ATOM 2490 C CA . ASN A 1 309 ? 16.938 -6.367 -22.618 1.00 94.44 309 ASN A CA 1
ATOM 2491 C C . ASN A 1 309 ? 15.840 -5.442 -23.141 1.00 94.44 309 ASN A C 1
ATOM 2493 O O . ASN A 1 309 ? 16.038 -4.227 -23.177 1.00 94.44 309 ASN A O 1
ATOM 2497 N N . ASP A 1 310 ? 14.679 -5.998 -23.485 1.00 94.00 310 ASP A N 1
ATOM 2498 C CA . ASP A 1 310 ? 13.514 -5.216 -23.902 1.00 94.00 310 ASP A CA 1
ATOM 2499 C C . ASP A 1 310 ? 13.068 -4.273 -22.785 1.00 94.00 310 ASP A C 1
ATOM 2501 O O . ASP A 1 310 ? 12.921 -3.063 -22.998 1.00 94.00 310 ASP A O 1
ATOM 2505 N N . PHE A 1 311 ? 12.951 -4.800 -21.564 1.00 94.88 311 PHE A N 1
ATOM 2506 C CA . PHE A 1 311 ? 12.572 -3.992 -20.415 1.00 94.88 311 PHE A CA 1
ATOM 2507 C C . PHE A 1 311 ? 13.632 -2.933 -20.082 1.00 94.88 311 PHE A C 1
ATOM 2509 O O . PHE A 1 311 ? 13.313 -1.761 -19.869 1.00 94.88 311 PHE A O 1
ATOM 2516 N N . LEU A 1 312 ? 14.913 -3.306 -20.102 1.00 94.31 312 LEU A N 1
ATOM 2517 C CA . LEU A 1 312 ? 16.029 -2.388 -19.876 1.00 94.31 312 LEU A CA 1
ATOM 2518 C C . LEU A 1 312 ? 16.028 -1.230 -20.885 1.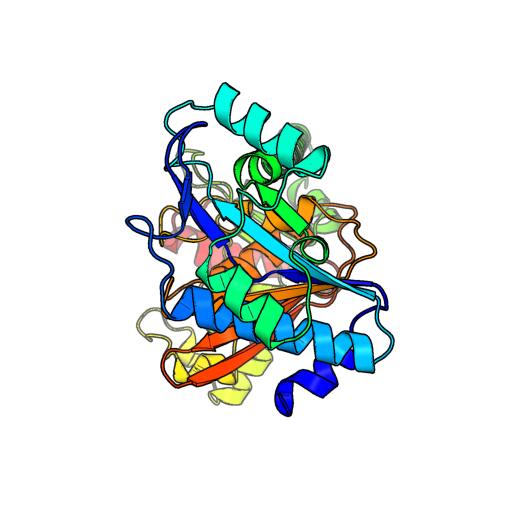00 94.31 312 LEU A C 1
ATOM 2520 O O . LEU A 1 312 ? 16.255 -0.080 -20.501 1.00 94.31 312 LEU A O 1
ATOM 2524 N N . ASN A 1 313 ? 15.738 -1.509 -22.157 1.00 92.75 313 ASN A N 1
ATOM 2525 C CA . ASN A 1 313 ? 15.637 -0.493 -23.202 1.00 92.75 313 ASN A CA 1
ATOM 2526 C C . ASN A 1 313 ? 14.502 0.497 -22.924 1.00 92.75 313 ASN A C 1
ATOM 2528 O O . ASN A 1 313 ? 14.731 1.707 -23.013 1.00 92.75 313 ASN A O 1
ATOM 2532 N N . LYS A 1 314 ? 13.321 0.017 -22.505 1.00 92.12 314 LYS A N 1
ATOM 2533 C CA . LYS A 1 314 ? 12.208 0.887 -22.081 1.00 92.12 314 LYS A CA 1
ATOM 2534 C C . LYS A 1 314 ? 12.624 1.803 -20.931 1.00 92.12 314 LYS A C 1
ATOM 2536 O O . LYS A 1 314 ? 12.389 3.007 -20.990 1.00 92.12 314 LYS A O 1
ATOM 2541 N N . ILE A 1 315 ? 13.300 1.267 -19.912 1.00 93.06 315 ILE A N 1
ATOM 2542 C CA . ILE A 1 315 ? 13.765 2.072 -18.772 1.00 93.06 315 ILE A CA 1
ATOM 2543 C C . ILE A 1 315 ? 14.794 3.119 -19.199 1.00 93.06 315 ILE A C 1
ATOM 2545 O O . ILE A 1 315 ? 14.700 4.275 -18.779 1.00 93.06 315 ILE A O 1
ATOM 2549 N N . ASN A 1 316 ? 15.749 2.758 -20.057 1.00 89.56 316 ASN A N 1
ATOM 2550 C CA . ASN A 1 316 ? 16.783 3.681 -20.525 1.00 89.56 316 ASN A CA 1
ATOM 2551 C C . ASN A 1 316 ? 16.206 4.900 -21.262 1.00 89.56 316 ASN A C 1
ATOM 2553 O O . ASN A 1 316 ? 16.757 5.994 -21.127 1.00 89.56 316 ASN A O 1
ATOM 2557 N N . GLN A 1 317 ? 15.094 4.733 -21.983 1.00 86.06 317 GLN A N 1
ATOM 2558 C CA . GLN A 1 317 ? 14.424 5.821 -22.703 1.00 86.06 317 GLN A CA 1
ATOM 2559 C C . GLN A 1 317 ? 13.820 6.872 -21.764 1.00 86.06 317 GLN A C 1
ATOM 2561 O O . GLN A 1 317 ? 13.822 8.056 -22.095 1.00 86.06 317 GLN A O 1
ATOM 2566 N N . ILE A 1 318 ? 13.344 6.470 -20.582 1.00 85.31 318 ILE A N 1
ATOM 2567 C CA . ILE A 1 318 ? 12.584 7.367 -19.700 1.00 85.31 318 ILE A CA 1
ATOM 2568 C C . ILE A 1 318 ? 13.324 7.773 -18.418 1.00 85.31 318 ILE A C 1
ATOM 2570 O O . ILE A 1 318 ? 13.056 8.852 -17.890 1.00 85.31 318 ILE A O 1
ATOM 2574 N N . GLN A 1 319 ? 14.283 6.985 -17.913 1.00 79.56 319 GLN A N 1
ATOM 2575 C CA . GLN A 1 319 ? 14.921 7.246 -16.610 1.00 79.56 319 GLN A CA 1
ATOM 2576 C C . GLN A 1 319 ? 15.647 8.600 -16.550 1.00 79.56 319 GLN A C 1
ATOM 2578 O O . GLN A 1 319 ? 15.592 9.289 -15.530 1.00 79.56 319 GLN A O 1
ATOM 2583 N N . ASN A 1 320 ? 16.269 9.014 -17.663 1.00 74.69 320 ASN A N 1
ATOM 2584 C CA . ASN A 1 320 ? 17.047 10.252 -17.740 1.00 74.69 320 ASN A CA 1
ATOM 2585 C C . ASN A 1 320 ? 16.152 11.483 -17.564 1.00 74.69 320 ASN A C 1
ATOM 2587 O O . ASN A 1 320 ? 16.525 12.414 -16.853 1.00 74.69 320 ASN A O 1
ATOM 2591 N N . SER A 1 321 ? 14.945 11.451 -18.139 1.00 78.69 321 SER A N 1
ATOM 2592 C CA . SER A 1 321 ? 13.943 12.513 -17.978 1.00 78.69 321 SER A CA 1
ATOM 2593 C C . SER A 1 321 ? 13.436 12.640 -16.536 1.00 78.69 321 SER A C 1
ATOM 2595 O O . SER A 1 321 ? 13.002 13.709 -16.120 1.00 78.69 321 SER A O 1
ATOM 2597 N N . LYS A 1 322 ? 13.534 11.560 -15.750 1.00 78.75 322 LYS A N 1
ATOM 2598 C CA . LYS A 1 322 ? 13.096 11.496 -14.349 1.00 78.75 322 LYS A CA 1
ATOM 2599 C C . LYS A 1 322 ? 14.255 11.643 -13.349 1.00 78.75 322 LYS A C 1
ATOM 2601 O O . LYS A 1 322 ? 14.042 11.501 -12.150 1.00 78.75 322 LYS A O 1
ATOM 2606 N N . GLY A 1 323 ? 15.481 11.918 -13.814 1.00 82.44 323 GLY A N 1
ATOM 2607 C CA . GLY A 1 323 ? 16.656 12.094 -12.949 1.00 82.44 323 GLY A CA 1
ATOM 2608 C C . GLY A 1 323 ? 17.111 10.822 -12.217 1.00 82.44 323 G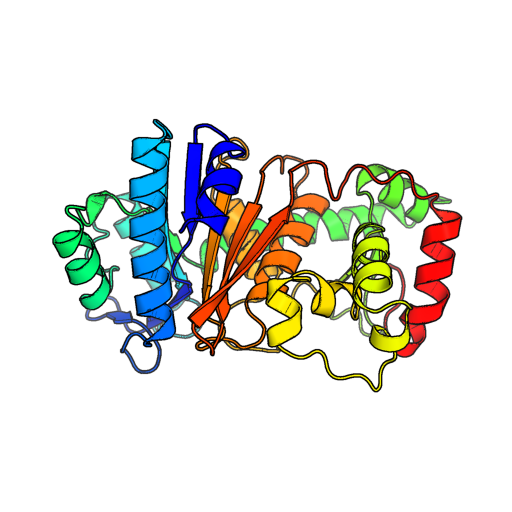LY A C 1
ATOM 2609 O O . GLY A 1 323 ? 17.814 10.913 -11.206 1.00 82.44 323 GLY A O 1
ATOM 2610 N N . LEU A 1 324 ? 16.714 9.650 -12.717 1.00 86.50 324 LEU A N 1
ATOM 2611 C CA . LEU A 1 324 ? 17.031 8.339 -12.156 1.00 86.50 324 LEU A CA 1
ATOM 2612 C C . LEU A 1 324 ? 18.164 7.661 -12.930 1.00 86.50 324 LEU A C 1
ATOM 2614 O O . LEU A 1 324 ? 18.329 7.862 -14.131 1.00 86.50 324 LEU A O 1
ATOM 2618 N N . VAL A 1 325 ? 18.929 6.830 -12.229 1.00 90.44 325 VAL A N 1
ATOM 2619 C CA . VAL A 1 325 ? 19.969 5.962 -12.781 1.00 90.44 325 VAL A CA 1
ATOM 2620 C C . VAL A 1 325 ? 19.804 4.545 -12.241 1.00 90.44 325 VAL A C 1
ATOM 2622 O O . VAL A 1 325 ? 19.527 4.349 -11.055 1.00 90.44 325 VAL A O 1
ATOM 2625 N N . LEU A 1 326 ? 19.989 3.553 -13.110 1.00 90.50 326 LEU A N 1
ATOM 2626 C CA . LEU A 1 326 ? 19.979 2.139 -12.735 1.00 90.50 326 LEU A CA 1
ATOM 2627 C C . LEU A 1 326 ? 21.075 1.822 -11.716 1.00 90.50 326 LEU A C 1
ATOM 2629 O O . LEU A 1 326 ? 22.254 2.137 -11.924 1.00 90.50 326 LEU A O 1
ATOM 2633 N N . LEU A 1 327 ? 20.675 1.160 -10.631 1.00 88.50 327 LEU A N 1
ATOM 2634 C CA . LEU A 1 327 ? 21.588 0.674 -9.605 1.00 88.50 327 LEU A CA 1
ATOM 2635 C C . LEU A 1 327 ? 22.451 -0.478 -10.092 1.00 88.50 327 LEU A C 1
ATOM 2637 O O . LEU A 1 327 ? 22.077 -1.208 -11.038 1.00 88.50 327 LEU A O 1
#

Foldseek 3Di:
DVVCLVVLLVFDQFAEEEAALWEWADFPVDIAIHDVRDDDPQSLVLLLVSLVSQVSSVVVVGRYAYEYEYEHCPHYPVPPVRVVVQVVCLVVVVNLSVDRPSSCVSQVVSVHHPSRHRYHYLVQLLVLLVVLVVVVVVVLVVQVVDPPSQVVLCLQQQWFWKAFPVRPWIKIAHVLLQPCPQVCVVVVHDPCLDPPHDDDPVVLQRVVCSVCSSVRIQTQDDPAADRAALSSLLSVVVVDDLSYAYEYGGECVRPVCVSVRNVSNLLSNLRRPSSNQYKYWYWYQYPVRGTRIDIDGSCSGNDDPDDPVNVVVVCVVCQVVVSMDTD

Nearest PDB structures (foldseek):
  1nsy-assembly1_A  TM=4.911E-01  e=7.417E-01  Bacillus subtilis
  1h0i-assembly2_B  TM=4.425E-01  e=9.347E-01  Serratia marcescens
  1e6p-assembly1_A  TM=4.169E-01  e=9.903E-01  Serratia marcescens
  3wd0-assembly1_A  TM=4.151E-01  e=1.322E+00  Serratia marcescens

Radius of gyration: 20.02 Å; Cα contacts (8 Å, |Δi|>4): 551; chains: 1; bounding box: 55×36×58 Å

pLDDT: mean 89.96, std 7.46, range [47.12, 97.62]